Protein AF-A0A3M6TGV1-F1 (afdb_monomer_lite)

Organism: Pocillopora damicornis (NCBI:txid46731)

Foldseek 3Di:
DDAFEWDWDQDPVPRDTATDRAGDDDDDDDDDDGDFPADFFWHWYQDPVGTATATWDQNCPQPPQHIFGWAWAQAALPDCLLQDQDKDPSVCRTVPPPLDHIGDNQQPQHWFQKKKKWWQFPNDIHIAIFGHTDRHNSRVQVVLDQDFGDCDDVRLQRRAPPQAWAADEPFGAAANDAAPDPQAWTARHWTFDDPDNHRHHTLKIAYANIGGNPAPGRHGIAYADPIPNHGDRTHIGMMMTGD

Secondary structure (DSSP, 8-state):
-PPP--EEEEETTTTEEEEE------S------PPP--S-EEEEEEETTEEEEEEE--SSTTGGG-S-EEEE----TT-GGGT----BSGGGTTS-SSS---B-THHHH--EEEEEEEEEETTEEEEEEEEEEES-HHHHHTT---EE--S-HHHHHHTT-TT----SEEEEEEEEEE-SSTT--EEEEEEEEESSSSSSS--EEEEES-BSTT---SEEEEE-SS-TT--EEEE-EEEEEE-

Sequence (243 aa):
HQPRSCKEIYDQNSSTSFLRCVTVQEINVRVNSFPSASSNKAYTLRLDNGDLPVYCSMSGELGECGDGGWTLNTFWYGSNRWYDRSSFSPQNGDTGLDHLETQLPTYWSTSFTKICLGMKVNGVTRFLQVDKAAASLDDLIADGEYRPTSLGRDEWKTLIGPDASLQLKCNKEGFNSQGTMHRTSRVRIGIIANQENDCNFPDSRIGFGGGGSGFENACGNGASWSADNGDKNIKAFGYIFVQ

Structure (mmCIF, N/CA/C/O backbone):
data_AF-A0A3M6TGV1-F1
#
_entry.id   AF-A0A3M6TGV1-F1
#
loop_
_atom_site.group_PDB
_atom_site.id
_atom_site.type_symbol
_atom_site.label_atom_id
_atom_site.label_alt_id
_atom_site.label_comp_id
_atom_site.label_asym_id
_atom_site.label_entity_id
_atom_site.label_seq_id
_atom_site.pdbx_PDB_ins_code
_atom_site.Cartn_x
_atom_site.Cartn_y
_atom_site.Cartn_z
_atom_site.occupancy
_atom_site.B_iso_or_equiv
_atom_site.auth_seq_id
_atom_site.auth_comp_id
_atom_site.auth_asym_id
_atom_site.auth_atom_id
_atom_site.pdbx_PDB_model_num
ATOM 1 N N . HIS A 1 1 ? -33.537 0.864 23.191 1.00 30.70 1 HIS A N 1
ATOM 2 C CA . HIS A 1 1 ? -32.489 0.688 22.167 1.00 30.70 1 HIS A CA 1
ATOM 3 C C . HIS A 1 1 ? -31.184 0.406 22.894 1.00 30.70 1 HIS A C 1
ATOM 5 O O . HIS A 1 1 ? -30.767 1.255 23.666 1.00 30.70 1 HIS A O 1
ATOM 11 N N . GLN A 1 2 ? -30.616 -0.795 22.762 1.00 24.02 2 GLN A N 1
ATOM 12 C CA . GLN A 1 2 ? -29.362 -1.157 23.437 1.00 24.02 2 GLN A CA 1
ATOM 13 C C . GLN A 1 2 ? -28.155 -0.895 22.511 1.00 24.02 2 GLN A C 1
ATOM 15 O O . GLN A 1 2 ? -28.254 -1.191 21.316 1.00 24.02 2 GLN A O 1
ATOM 20 N N . PRO A 1 3 ? -27.041 -0.343 23.027 1.00 27.77 3 PRO A N 1
ATOM 21 C CA . PRO A 1 3 ? -25.806 -0.143 22.269 1.00 27.77 3 PRO A CA 1
ATOM 22 C C . PRO A 1 3 ? -25.118 -1.487 21.971 1.00 27.77 3 PRO A C 1
ATOM 24 O O . PRO A 1 3 ? -25.099 -2.383 22.811 1.00 27.77 3 PRO A O 1
ATOM 27 N N . ARG A 1 4 ? -24.569 -1.641 20.759 1.00 32.34 4 ARG A N 1
ATOM 28 C CA . ARG A 1 4 ? -23.804 -2.825 20.320 1.00 32.34 4 ARG A CA 1
ATOM 29 C C . ARG A 1 4 ? -22.307 -2.553 20.529 1.00 32.34 4 ARG A C 1
ATOM 31 O O . ARG A 1 4 ? -21.844 -1.493 20.125 1.00 32.34 4 ARG A O 1
ATOM 38 N N . SER A 1 5 ? -21.573 -3.490 21.132 1.00 32.19 5 SER A N 1
ATOM 39 C CA . SER A 1 5 ? -20.145 -3.362 21.484 1.00 32.19 5 SER A CA 1
ATOM 40 C C . SER A 1 5 ? -19.287 -4.464 20.857 1.00 32.19 5 SER A C 1
ATOM 42 O O . SER A 1 5 ? -19.716 -5.615 20.851 1.00 32.19 5 SER A O 1
ATOM 44 N N . CYS A 1 6 ? -18.060 -4.146 20.433 1.00 33.44 6 CYS A N 1
ATOM 45 C CA . CYS A 1 6 ? -17.039 -5.141 20.072 1.00 33.44 6 CYS A CA 1
ATOM 46 C C . CYS A 1 6 ? -16.293 -5.652 21.319 1.00 33.44 6 CYS A C 1
ATOM 48 O O . CYS A 1 6 ? -16.104 -4.899 22.274 1.00 33.44 6 CYS A O 1
ATOM 50 N N . LYS A 1 7 ? -15.883 -6.927 21.321 1.00 36.19 7 LYS A N 1
ATOM 51 C CA . LYS A 1 7 ? -15.124 -7.567 22.410 1.00 36.19 7 LYS A CA 1
ATOM 52 C C . LYS A 1 7 ? -14.033 -8.464 21.820 1.00 36.19 7 LYS A C 1
ATOM 54 O O . LYS A 1 7 ? -14.276 -9.109 20.803 1.00 36.19 7 LYS A O 1
ATOM 59 N N . GLU A 1 8 ? -12.877 -8.540 22.476 1.00 32.94 8 GLU A N 1
ATOM 60 C CA . GLU A 1 8 ? -11.876 -9.583 22.225 1.00 32.94 8 GLU A CA 1
ATOM 61 C C . GLU A 1 8 ? -12.504 -10.974 22.391 1.00 32.94 8 GLU A C 1
ATOM 63 O O . GLU A 1 8 ? -13.114 -11.279 23.425 1.00 32.94 8 GLU A O 1
ATOM 68 N N . ILE A 1 9 ? -12.362 -11.826 21.374 1.00 34.72 9 ILE A N 1
ATOM 69 C CA . ILE A 1 9 ? -12.723 -13.241 21.474 1.00 34.72 9 ILE A CA 1
ATOM 70 C C . ILE A 1 9 ? -11.440 -14.025 21.732 1.00 34.72 9 ILE A C 1
ATOM 72 O O . ILE A 1 9 ? -10.505 -13.976 20.935 1.00 34.72 9 ILE A O 1
ATOM 76 N N . TYR A 1 10 ? -11.418 -14.749 22.848 1.00 30.03 10 TYR A N 1
ATOM 77 C CA . TYR A 1 10 ? -10.349 -15.674 23.199 1.00 30.03 10 TYR A CA 1
ATOM 78 C C . TYR A 1 10 ? -10.687 -17.059 22.638 1.00 30.03 10 TYR A C 1
ATOM 80 O O . TYR A 1 10 ? -11.643 -17.690 23.098 1.00 30.03 10 TYR A O 1
ATOM 88 N N . ASP A 1 11 ? -9.937 -17.525 21.638 1.00 32.69 11 ASP A N 1
ATOM 89 C CA . ASP A 1 11 ? -10.076 -18.890 21.130 1.00 32.69 11 ASP A CA 1
ATOM 90 C C . ASP A 1 11 ? -9.269 -19.854 22.015 1.00 32.69 11 ASP A C 1
ATOM 92 O O . ASP A 1 11 ? -8.034 -19.870 22.015 1.00 32.69 11 ASP A O 1
ATOM 96 N N . GLN A 1 12 ? -9.983 -20.669 22.799 1.00 29.98 12 GLN A N 1
ATOM 97 C CA . GLN A 1 12 ? -9.372 -21.645 23.705 1.00 29.98 12 GLN A CA 1
ATOM 98 C C . GLN A 1 12 ? -8.665 -22.801 22.979 1.00 29.98 12 GLN A C 1
ATOM 100 O O . GLN A 1 12 ? -7.920 -23.534 23.626 1.00 29.98 12 GLN A O 1
ATOM 105 N N . ASN A 1 13 ? -8.846 -22.955 21.663 1.00 35.06 13 ASN A N 1
ATOM 106 C CA . ASN A 1 13 ? -8.166 -23.989 20.882 1.00 35.06 13 ASN A CA 1
ATOM 107 C C . ASN A 1 13 ? -6.848 -23.514 20.253 1.00 35.06 13 ASN A C 1
ATOM 109 O O . ASN A 1 13 ? -6.017 -24.356 19.917 1.00 35.06 13 ASN A O 1
ATOM 113 N N . SER A 1 14 ? -6.631 -22.201 20.103 1.00 35.06 14 SER A N 1
ATOM 114 C CA . SER A 1 14 ? -5.451 -21.654 19.411 1.00 35.06 14 SER A CA 1
ATOM 115 C C . SER A 1 14 ? -4.574 -20.729 20.258 1.00 35.06 14 SER A C 1
ATOM 117 O O . SER A 1 14 ? -3.502 -20.347 19.799 1.00 35.06 14 SER A O 1
ATOM 119 N N . SER A 1 15 ? -4.981 -20.378 21.488 1.00 30.17 15 SER A N 1
ATOM 120 C CA . SER A 1 15 ? -4.250 -19.421 22.345 1.00 30.17 15 SER A CA 1
ATOM 121 C C . SER A 1 15 ? -3.981 -18.069 21.662 1.00 30.17 15 SER A C 1
ATOM 123 O O . SER A 1 15 ? -2.971 -17.422 21.936 1.00 30.17 15 SER A O 1
ATOM 125 N N . THR A 1 16 ? -4.877 -17.633 20.771 1.00 27.81 16 THR A N 1
ATOM 126 C CA . THR A 1 16 ? -4.783 -16.350 20.060 1.00 27.81 16 THR A CA 1
ATOM 127 C C . THR A 1 16 ? -6.052 -15.517 20.249 1.00 27.81 16 THR A C 1
ATOM 129 O O . THR A 1 16 ? -7.171 -16.031 20.194 1.00 27.81 16 THR A O 1
ATOM 132 N N . SER A 1 17 ? -5.867 -14.217 20.490 1.00 30.52 17 SER A N 1
ATOM 133 C CA . SER A 1 17 ? -6.938 -13.217 20.568 1.00 30.52 17 SER A CA 1
ATOM 134 C C . SER A 1 17 ? -7.174 -12.619 19.181 1.00 30.52 17 SER A C 1
ATOM 136 O O . SER A 1 17 ? -6.214 -12.189 18.542 1.00 30.52 17 SER A O 1
ATOM 138 N N . PHE A 1 18 ? -8.430 -12.548 18.735 1.00 36.94 18 PHE A N 1
ATOM 139 C CA . PHE A 1 18 ? -8.805 -11.855 17.496 1.00 36.94 18 PHE A CA 1
ATOM 140 C C . PHE A 1 18 ? -9.885 -10.803 17.766 1.00 36.94 18 PHE A C 1
ATOM 142 O O . PHE A 1 18 ? -10.819 -11.029 18.546 1.00 36.94 18 PHE A O 1
ATOM 149 N N . LEU A 1 19 ? -9.789 -9.667 17.075 1.00 35.47 19 LEU A N 1
ATOM 150 C CA . LEU A 1 19 ? -10.836 -8.651 17.028 1.00 35.47 19 LEU A CA 1
ATOM 151 C C . LEU A 1 19 ? -11.853 -9.039 15.950 1.00 35.47 19 LEU A C 1
ATOM 153 O O . LEU A 1 19 ? -11.652 -8.809 14.763 1.00 35.47 19 LEU A O 1
ATOM 157 N N . ARG A 1 20 ? -12.981 -9.625 16.364 1.00 37.03 20 ARG A N 1
ATOM 158 C CA . ARG A 1 20 ? -14.166 -9.764 15.505 1.00 37.03 20 ARG A CA 1
ATOM 159 C C . ARG A 1 20 ? -15.227 -8.752 15.917 1.00 37.03 20 ARG A C 1
ATOM 161 O O . ARG A 1 20 ? -15.537 -8.611 17.099 1.00 37.03 20 ARG A O 1
ATOM 168 N N . CYS A 1 21 ? -15.845 -8.097 14.937 1.00 35.31 21 CYS A N 1
ATOM 169 C CA . CYS A 1 21 ? -17.069 -7.334 15.162 1.00 35.31 21 CYS A CA 1
ATOM 170 C C . CYS A 1 21 ? -18.210 -8.311 15.485 1.00 35.31 21 CYS A C 1
ATOM 172 O O . CYS A 1 21 ? -18.744 -8.969 14.595 1.00 35.31 21 CYS A O 1
ATOM 174 N N . VAL A 1 22 ? -18.579 -8.431 16.763 1.00 34.88 22 VAL A N 1
ATOM 175 C CA . VAL A 1 22 ? -19.710 -9.262 17.212 1.00 34.88 22 VAL A CA 1
ATOM 176 C C . VAL A 1 22 ? -20.774 -8.387 17.856 1.00 34.88 22 VAL A C 1
ATOM 178 O O . VAL A 1 22 ? -20.467 -7.444 18.577 1.00 34.88 22 VAL A O 1
ATOM 181 N N . THR A 1 23 ? -22.046 -8.711 17.637 1.00 30.69 23 THR A N 1
ATOM 182 C CA . THR A 1 23 ? -23.151 -8.116 18.394 1.00 30.69 23 THR A CA 1
ATOM 183 C C . THR A 1 23 ? -23.321 -8.831 19.732 1.00 30.69 23 THR A C 1
ATOM 185 O O . THR A 1 23 ? -23.550 -10.039 19.753 1.00 30.69 23 THR A O 1
ATOM 188 N N . VAL A 1 24 ? -23.259 -8.091 20.841 1.00 30.95 24 VAL A N 1
ATOM 189 C CA . VAL A 1 24 ? -23.564 -8.607 22.183 1.00 30.95 24 VAL A CA 1
ATOM 190 C C . VAL A 1 24 ? -25.066 -8.871 22.322 1.00 30.95 24 VAL A C 1
ATOM 192 O O . VAL A 1 24 ? -25.869 -7.941 22.328 1.00 30.95 24 VAL A O 1
ATOM 195 N N . GLN A 1 25 ? -25.429 -10.142 22.480 1.00 28.86 25 GLN A N 1
ATOM 196 C CA . GLN A 1 25 ? -26.476 -10.552 23.413 1.00 28.86 25 GLN A CA 1
ATOM 197 C C . GLN A 1 25 ? -25.861 -11.555 24.397 1.00 28.86 25 GLN A C 1
ATOM 199 O O . GLN A 1 25 ? -24.894 -12.241 24.082 1.00 28.86 25 GLN A O 1
ATOM 204 N N . GLU A 1 26 ? -26.350 -11.489 25.627 1.00 26.31 26 GLU A N 1
ATOM 205 C CA . GLU A 1 26 ? -25.632 -11.723 26.877 1.00 26.31 26 GLU A CA 1
ATOM 206 C C . GLU A 1 26 ? -25.145 -13.160 27.132 1.00 26.31 26 GLU A C 1
ATOM 208 O O . GLU A 1 26 ? -25.623 -14.144 26.575 1.00 26.31 26 GLU A O 1
ATOM 213 N N . ILE A 1 27 ? -24.167 -13.245 28.036 1.00 27.73 27 ILE A N 1
ATOM 214 C CA . ILE A 1 27 ? -23.562 -14.464 28.570 1.00 27.73 27 ILE A CA 1
ATOM 215 C C . ILE A 1 27 ? -24.632 -15.358 29.200 1.00 27.73 27 ILE A C 1
ATOM 217 O O . ILE A 1 27 ? -25.174 -15.043 30.256 1.00 27.73 27 ILE A O 1
ATOM 221 N N . ASN A 1 28 ? -24.878 -16.496 28.564 1.00 29.02 28 ASN A N 1
ATOM 222 C CA . ASN A 1 28 ? -24.928 -17.855 29.112 1.00 29.02 28 ASN A CA 1
ATOM 223 C C . ASN A 1 28 ? -25.710 -18.710 28.111 1.00 29.02 28 ASN A C 1
ATOM 225 O O . ASN A 1 28 ? -26.574 -18.203 27.415 1.00 29.02 28 ASN A O 1
ATOM 229 N N . VAL A 1 29 ? -25.450 -20.015 28.089 1.00 22.61 29 VAL A N 1
ATOM 230 C CA . VAL A 1 29 ? -26.046 -21.027 27.196 1.00 22.61 29 VAL A CA 1
ATOM 231 C C . VAL A 1 29 ? -25.203 -21.317 25.945 1.00 22.61 29 VAL A C 1
ATOM 233 O O . VAL A 1 29 ? -24.961 -20.479 25.081 1.00 22.61 29 VAL A O 1
ATOM 236 N N . ARG A 1 30 ? -24.781 -22.586 25.856 1.00 35.69 30 ARG A N 1
ATOM 237 C CA . ARG A 1 30 ? -24.349 -23.253 24.625 1.00 35.69 30 ARG A CA 1
ATOM 238 C C . ARG A 1 30 ? -25.452 -23.097 23.576 1.00 35.69 30 ARG A C 1
ATOM 240 O O . ARG A 1 30 ? -26.430 -23.835 23.643 1.00 35.69 30 ARG A O 1
ATOM 247 N N . VAL A 1 31 ? -25.319 -22.186 22.618 1.00 26.14 31 VAL A N 1
ATOM 248 C CA . VAL A 1 31 ? -26.233 -22.143 21.470 1.00 26.14 31 VAL A CA 1
ATOM 249 C C . VAL A 1 31 ? -25.468 -21.793 20.204 1.00 26.14 31 VAL A C 1
ATOM 251 O O . VAL A 1 31 ? -24.709 -20.831 20.138 1.00 26.14 31 VAL A O 1
ATOM 254 N N . ASN A 1 32 ? -25.687 -22.649 19.213 1.00 30.05 32 ASN A N 1
ATOM 255 C CA . ASN A 1 32 ? -25.273 -22.519 17.832 1.00 30.05 32 ASN A CA 1
ATOM 256 C C . ASN A 1 32 ? -25.874 -21.252 17.192 1.00 30.05 32 ASN A C 1
ATOM 258 O O . ASN A 1 32 ? -27.047 -20.957 17.399 1.00 30.05 32 ASN A O 1
ATOM 262 N N . SER A 1 33 ? -25.091 -20.598 16.329 1.00 35.03 33 SER A N 1
ATOM 263 C CA . SER A 1 33 ? -25.437 -19.484 15.421 1.00 35.03 33 SER A CA 1
ATOM 264 C C . SER A 1 33 ? -25.638 -18.081 16.036 1.00 35.03 33 SER A C 1
ATOM 266 O O . SER A 1 33 ? -26.580 -17.819 16.776 1.00 35.03 33 SER A O 1
ATOM 268 N N . PHE A 1 34 ? -24.738 -17.161 15.659 1.00 33.22 34 PHE A N 1
ATOM 269 C CA . PHE A 1 34 ? -24.769 -15.719 15.949 1.00 33.22 34 PHE A CA 1
ATOM 270 C C . PHE A 1 34 ? -25.456 -14.944 14.803 1.00 33.22 34 PHE A C 1
ATOM 272 O O . PHE A 1 34 ? -25.300 -15.344 13.646 1.00 33.22 34 PHE A O 1
ATOM 279 N N . PRO A 1 35 ? -26.143 -13.808 15.054 1.00 35.56 35 PRO A N 1
ATOM 280 C CA . PRO A 1 35 ? -26.614 -12.935 13.985 1.00 35.56 35 PRO A CA 1
ATOM 281 C C . PRO A 1 35 ? -25.423 -12.183 13.379 1.00 35.56 35 PRO A C 1
ATOM 283 O O . PRO A 1 35 ? -24.745 -11.419 14.065 1.00 35.56 35 PRO A O 1
ATOM 286 N N . SER A 1 36 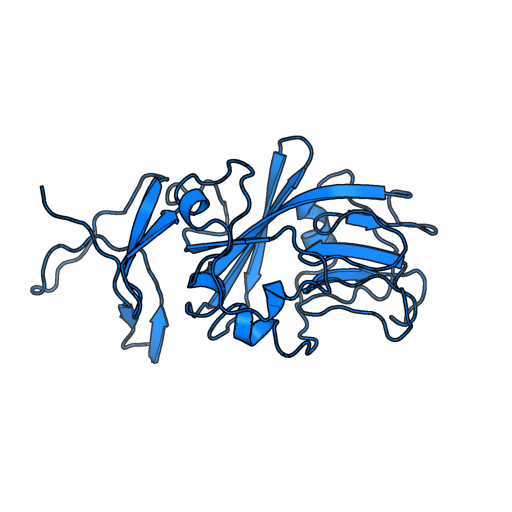? -25.163 -12.393 12.090 1.00 48.00 36 SER A N 1
ATOM 287 C CA . SER A 1 36 ? -24.132 -11.674 11.340 1.00 48.00 36 SER A CA 1
ATOM 288 C C . SER A 1 36 ? -24.396 -10.166 11.379 1.00 48.00 36 SER A C 1
ATOM 290 O O . SER A 1 36 ? -25.473 -9.712 10.979 1.00 48.00 36 SER A O 1
ATOM 292 N N . ALA A 1 37 ? -23.421 -9.365 11.806 1.00 53.69 37 ALA A N 1
ATOM 293 C CA . ALA A 1 37 ? -23.372 -7.970 11.389 1.00 53.69 37 ALA A CA 1
ATOM 294 C C . ALA A 1 37 ? -23.303 -7.969 9.850 1.00 53.69 37 ALA A C 1
ATOM 296 O O . ALA A 1 37 ? -22.356 -8.499 9.295 1.00 53.69 37 ALA A O 1
ATOM 297 N N . SER A 1 38 ? -24.359 -7.505 9.174 1.00 59.88 38 SER A N 1
ATOM 298 C CA . SER A 1 38 ? -24.573 -7.755 7.735 1.00 59.88 38 SER A CA 1
ATOM 299 C C . SER A 1 38 ? -24.521 -6.504 6.857 1.00 59.88 38 SER A C 1
ATOM 301 O O . SER A 1 38 ? -24.754 -6.587 5.655 1.00 59.88 38 SER A O 1
ATOM 303 N N . SER A 1 39 ? -24.270 -5.331 7.444 1.00 68.19 39 SER A N 1
ATOM 304 C CA . SER A 1 39 ? -24.291 -4.053 6.727 1.00 68.19 39 SER A CA 1
ATOM 305 C C . SER A 1 39 ? -22.988 -3.297 6.925 1.00 68.19 39 SER A C 1
ATOM 307 O O . SER A 1 39 ? -22.543 -3.160 8.072 1.00 68.19 39 SER A O 1
ATOM 309 N N . ASN A 1 40 ? -22.449 -2.740 5.844 1.00 74.44 40 ASN A N 1
ATOM 310 C CA . ASN A 1 40 ? -21.303 -1.842 5.906 1.00 74.44 40 ASN A CA 1
ATOM 311 C C . ASN A 1 40 ? -21.714 -0.540 6.586 1.00 74.44 40 ASN A C 1
ATOM 313 O O . ASN A 1 40 ? -22.671 0.106 6.157 1.00 74.44 40 ASN A O 1
ATOM 317 N N . LYS A 1 41 ? -21.047 -0.195 7.687 1.00 75.94 41 LYS A N 1
ATOM 318 C CA . LYS A 1 41 ? -21.314 1.019 8.471 1.00 75.94 41 LYS A CA 1
ATOM 319 C C . LYS A 1 41 ? -20.250 1.212 9.541 1.00 75.94 41 LYS A C 1
ATOM 321 O O . LYS A 1 41 ? -19.465 0.308 9.797 1.00 75.94 41 LYS A O 1
ATOM 326 N N . ALA A 1 42 ? -20.302 2.343 10.232 1.00 76.94 42 ALA A N 1
ATOM 327 C CA . ALA A 1 42 ? -19.587 2.544 11.482 1.00 76.94 42 ALA A CA 1
ATOM 328 C C . ALA A 1 42 ? -20.044 1.573 12.587 1.00 76.94 42 ALA A C 1
ATOM 330 O O . ALA A 1 42 ? -21.239 1.454 12.884 1.00 76.94 42 ALA A O 1
ATOM 331 N N . TYR A 1 43 ? -19.077 0.921 13.226 1.00 74.75 43 TYR A N 1
ATOM 332 C CA . TYR A 1 43 ? -19.212 0.173 14.469 1.00 74.75 43 TYR A CA 1
ATOM 333 C C . TYR A 1 43 ? -18.339 0.824 15.535 1.00 74.75 43 TYR A C 1
ATOM 335 O O . TYR A 1 43 ? -17.226 1.265 15.271 1.00 74.75 43 TYR A O 1
ATOM 343 N N . THR A 1 44 ? -18.837 0.876 16.764 1.00 78.62 44 THR A N 1
ATOM 344 C CA . THR A 1 44 ? -18.048 1.372 17.889 1.00 78.62 44 THR A CA 1
ATOM 345 C C . THR A 1 44 ? -17.129 0.261 18.390 1.00 78.62 44 THR A C 1
ATOM 347 O O . THR A 1 44 ? -17.591 -0.758 18.917 1.00 78.62 44 THR A O 1
ATOM 350 N N . LEU A 1 45 ? -15.824 0.458 18.217 1.00 72.12 45 LEU A N 1
ATOM 351 C CA . LEU A 1 45 ? -14.789 -0.339 18.859 1.00 72.12 45 LEU A CA 1
ATOM 352 C C . LEU A 1 45 ? -14.530 0.227 20.251 1.00 72.12 45 LEU A C 1
ATOM 354 O O . LEU A 1 45 ? -14.418 1.438 20.420 1.00 72.12 45 LEU A O 1
ATOM 358 N N . ARG A 1 46 ? -14.426 -0.652 21.244 1.00 69.81 46 ARG A N 1
ATOM 359 C CA . ARG A 1 46 ? -14.063 -0.269 22.604 1.00 69.81 46 ARG A CA 1
ATOM 360 C C . ARG A 1 46 ? -12.592 -0.580 22.806 1.00 69.81 46 ARG A C 1
ATOM 362 O O . ARG A 1 46 ? -12.213 -1.747 22.804 1.00 69.81 46 ARG A O 1
ATOM 369 N N . LEU A 1 47 ? -11.789 0.466 22.917 1.00 69.00 47 LEU A N 1
ATOM 370 C CA . LEU A 1 47 ? -10.355 0.389 23.161 1.00 69.00 47 LEU A CA 1
ATOM 371 C C . LEU A 1 47 ? -10.077 0.777 24.617 1.00 69.00 47 LEU A C 1
ATOM 373 O O . LEU A 1 47 ? -10.916 1.404 25.268 1.00 69.00 47 LEU A O 1
ATOM 377 N N . ASP A 1 48 ? -8.880 0.468 25.115 1.00 66.88 48 ASP A N 1
ATOM 378 C CA . ASP A 1 48 ? -8.472 0.809 26.489 1.00 66.88 48 ASP A CA 1
ATOM 379 C C . ASP A 1 48 ? -8.604 2.312 26.792 1.00 66.88 48 ASP A C 1
ATOM 381 O O . ASP A 1 48 ? -8.903 2.710 27.917 1.00 66.88 48 ASP A O 1
ATOM 385 N N . ASN A 1 49 ? -8.458 3.149 25.760 1.00 66.94 49 ASN A N 1
ATOM 386 C CA . ASN A 1 49 ? -8.514 4.608 25.848 1.00 66.94 49 ASN A CA 1
ATOM 387 C C . ASN A 1 49 ? -9.872 5.209 25.435 1.00 66.94 49 ASN A C 1
ATOM 389 O O . ASN A 1 49 ? -9.968 6.424 25.259 1.00 66.94 49 ASN A O 1
ATOM 393 N N . GLY A 1 50 ? -10.915 4.387 25.274 1.00 71.25 50 GLY A N 1
ATOM 394 C CA . GLY A 1 50 ? -12.280 4.839 25.002 1.00 71.25 50 GLY A CA 1
ATOM 395 C C . GLY A 1 50 ? -12.943 4.197 23.785 1.00 71.25 50 GLY A C 1
ATOM 396 O O . GLY A 1 50 ? -12.405 3.301 23.134 1.00 71.25 50 GLY A O 1
ATOM 397 N N . ASP A 1 51 ? -14.151 4.672 23.500 1.00 78.12 51 ASP A N 1
ATOM 398 C CA . ASP A 1 51 ? -14.969 4.212 22.383 1.00 78.12 51 ASP A CA 1
ATOM 399 C C . ASP A 1 51 ? -14.592 4.967 21.098 1.00 78.12 51 ASP A C 1
ATOM 401 O O . ASP A 1 51 ? -14.517 6.197 21.084 1.00 78.12 51 ASP A O 1
ATOM 405 N N . LEU A 1 52 ? -14.383 4.231 20.007 1.00 74.94 52 LEU A N 1
ATOM 406 C CA . LEU A 1 52 ? -13.998 4.765 18.705 1.00 74.94 52 LEU A CA 1
ATOM 407 C C . LEU A 1 52 ? -14.951 4.242 17.621 1.00 74.94 52 LEU A C 1
ATOM 409 O O . LEU A 1 52 ? -15.007 3.029 17.404 1.00 74.94 52 LEU A O 1
ATOM 413 N N . PRO A 1 53 ? -15.703 5.107 16.920 1.00 78.12 53 PRO A N 1
ATOM 414 C CA . PRO A 1 53 ? -16.452 4.684 15.750 1.00 78.12 53 PRO A CA 1
ATOM 415 C C . PRO A 1 53 ? -15.480 4.398 14.600 1.00 78.12 53 PRO A C 1
ATOM 417 O O . PRO A 1 53 ? -14.653 5.232 14.239 1.00 78.12 53 PRO A O 1
ATOM 420 N N . VAL A 1 54 ? -15.577 3.198 14.039 1.00 73.81 54 VAL A N 1
ATOM 421 C CA . VAL A 1 54 ? -14.760 2.738 12.917 1.00 73.81 54 VAL A CA 1
ATOM 422 C C . VAL A 1 54 ? -15.698 2.120 11.899 1.00 73.81 54 VAL A C 1
ATOM 424 O O . VAL A 1 54 ? -16.507 1.258 12.239 1.00 73.81 54 VAL A O 1
ATOM 427 N N . TYR A 1 55 ? -15.633 2.565 10.650 1.00 75.19 55 TYR A N 1
ATOM 428 C CA . TYR A 1 55 ? -16.339 1.904 9.560 1.00 75.19 55 TYR A CA 1
ATOM 429 C C . TYR A 1 55 ? -15.948 0.422 9.531 1.00 75.19 55 TYR A C 1
ATOM 431 O O . TYR A 1 55 ? -14.814 0.087 9.821 1.00 75.19 55 TYR A O 1
ATOM 439 N N . CYS A 1 56 ? -16.861 -0.496 9.245 1.00 73.00 56 CYS A N 1
ATOM 440 C CA . CYS A 1 56 ? -16.531 -1.891 8.968 1.00 73.00 56 CYS A CA 1
ATOM 441 C C . CYS A 1 56 ? -17.299 -2.310 7.724 1.00 73.00 56 CYS A C 1
ATOM 443 O O . CYS A 1 56 ? -18.508 -2.082 7.626 1.00 73.00 56 CYS A O 1
ATOM 445 N N . SER A 1 57 ? -16.585 -2.919 6.782 1.00 71.88 57 SER A N 1
ATOM 446 C CA . SER A 1 57 ? -17.179 -3.576 5.626 1.00 71.88 57 SER A CA 1
ATOM 447 C C . SER A 1 57 ? -17.504 -4.983 6.080 1.00 71.88 57 SER A C 1
ATOM 449 O O . SER A 1 57 ? -16.607 -5.675 6.538 1.00 71.88 57 SER A O 1
ATOM 451 N N . MET A 1 58 ? -18.786 -5.322 6.043 1.00 67.75 58 MET A N 1
ATOM 452 C CA . MET A 1 58 ? -19.353 -6.590 6.496 1.00 67.75 58 MET A CA 1
ATOM 453 C C . MET A 1 58 ? -20.049 -7.356 5.358 1.00 67.75 58 MET A C 1
ATOM 455 O O . MET A 1 58 ? -20.595 -8.437 5.565 1.00 67.75 58 MET A O 1
ATOM 459 N N . SER A 1 59 ? -20.148 -6.758 4.165 1.00 64.31 59 SER A N 1
ATOM 460 C CA . SER A 1 59 ? -20.957 -7.270 3.052 1.00 64.31 59 SER A CA 1
ATOM 461 C C . SER A 1 59 ? -20.130 -7.933 1.948 1.00 64.31 59 SER A C 1
ATOM 463 O O . SER A 1 59 ? -20.612 -8.058 0.822 1.00 64.31 59 SER A O 1
ATOM 465 N N . GLY A 1 60 ? -18.879 -8.313 2.230 1.00 61.31 60 GLY A N 1
ATOM 466 C CA . GLY A 1 60 ? -18.001 -8.966 1.252 1.00 61.31 60 GLY A CA 1
ATOM 467 C C . GLY A 1 60 ? -17.555 -8.075 0.085 1.00 61.31 60 GLY A C 1
ATOM 468 O O . GLY A 1 60 ? -16.957 -8.575 -0.863 1.00 61.31 60 GLY A O 1
ATOM 469 N N . GLU A 1 61 ? -17.791 -6.756 0.142 1.00 64.50 61 GLU A N 1
ATOM 470 C CA . GLU A 1 61 ? -17.327 -5.790 -0.877 1.00 64.50 61 GLU A CA 1
ATOM 471 C C . GLU A 1 61 ? -15.799 -5.765 -1.029 1.00 64.50 61 GLU A C 1
ATOM 473 O O . GLU A 1 61 ? -15.281 -5.309 -2.046 1.00 64.50 61 GLU A O 1
ATOM 478 N N . LEU A 1 62 ? -15.078 -6.268 -0.027 1.00 65.31 62 LEU A N 1
ATOM 479 C CA . LEU A 1 62 ? -13.622 -6.367 -0.034 1.00 65.31 62 LEU A CA 1
ATOM 480 C C . LEU A 1 62 ? -13.122 -7.705 -0.620 1.00 65.31 62 LEU A C 1
ATOM 482 O O . LEU A 1 62 ? -11.920 -7.951 -0.650 1.00 65.31 62 LEU A O 1
ATOM 486 N N . GLY A 1 63 ? -14.017 -8.575 -1.103 1.00 66.19 63 GLY A N 1
ATOM 487 C CA . GLY A 1 63 ? -13.656 -9.874 -1.672 1.00 66.19 63 GLY A CA 1
ATOM 488 C C . GLY A 1 63 ? -12.980 -10.788 -0.648 1.00 66.19 63 GLY A C 1
ATOM 489 O O . GLY A 1 63 ? -13.497 -10.990 0.450 1.00 66.19 63 GLY A O 1
ATOM 490 N N . GLU A 1 64 ? -11.811 -11.328 -1.003 1.00 62.97 64 GLU A N 1
ATOM 491 C CA . GLU A 1 64 ? -11.025 -12.226 -0.140 1.00 62.97 64 GLU A CA 1
ATOM 492 C C . GLU A 1 64 ? -10.553 -11.559 1.159 1.00 62.97 64 GLU A C 1
ATOM 494 O O . GLU A 1 64 ? -10.312 -12.245 2.147 1.00 62.97 64 GLU A O 1
ATOM 499 N N . CYS A 1 65 ? -10.518 -10.224 1.198 1.00 65.81 65 CYS A N 1
ATOM 500 C CA . CYS A 1 65 ? -10.116 -9.449 2.364 1.00 65.81 65 CYS A CA 1
ATOM 501 C C . CYS A 1 65 ? -11.001 -9.603 3.600 1.00 65.81 65 CYS A C 1
ATOM 503 O O . CYS A 1 65 ? -10.579 -9.110 4.632 1.00 65.81 65 CYS A O 1
ATOM 505 N N . GLY A 1 66 ? -12.218 -10.161 3.532 1.00 61.31 66 GLY A N 1
ATOM 506 C CA . GLY A 1 66 ? -13.140 -10.281 4.679 1.00 61.31 66 GLY A CA 1
ATOM 507 C C . GLY A 1 66 ? -13.567 -8.949 5.332 1.00 61.31 66 GLY A C 1
ATOM 508 O O . GLY A 1 66 ? -13.532 -7.900 4.693 1.00 61.31 66 GLY A O 1
ATOM 509 N N . ASP A 1 67 ? -13.935 -8.996 6.621 1.00 60.75 67 ASP A N 1
ATOM 510 C CA . ASP A 1 67 ? -14.423 -7.858 7.419 1.00 60.75 67 ASP A CA 1
ATOM 511 C C . ASP A 1 67 ? -13.395 -7.418 8.489 1.00 60.75 67 ASP A C 1
ATOM 513 O O . ASP A 1 67 ? -12.862 -8.275 9.191 1.00 60.75 67 ASP A O 1
ATOM 517 N N . GLY A 1 68 ? -13.069 -6.126 8.646 1.00 56.66 68 GLY A N 1
ATOM 518 C CA . GLY A 1 68 ? -11.984 -5.698 9.558 1.00 56.66 68 GLY A CA 1
ATOM 519 C C . GLY A 1 68 ? -11.954 -4.208 9.919 1.00 56.66 68 GLY A C 1
ATOM 520 O O . GLY A 1 68 ? -12.767 -3.434 9.414 1.00 56.66 68 GLY A O 1
ATOM 521 N N . GLY A 1 69 ? -11.036 -3.830 10.821 1.00 54.16 69 GLY A N 1
ATOM 522 C CA . GLY A 1 69 ? -10.768 -2.453 11.272 1.00 54.16 69 GLY A CA 1
ATOM 523 C C . GLY A 1 69 ? -9.732 -1.738 10.388 1.00 54.16 69 GLY A C 1
ATOM 524 O O . GLY A 1 69 ? -8.907 -2.393 9.755 1.00 54.16 69 GLY A O 1
ATOM 525 N N . TRP A 1 70 ? -9.769 -0.401 10.318 1.00 65.50 70 TRP A N 1
ATOM 526 C CA . TRP A 1 70 ? -9.160 0.366 9.217 1.00 65.50 70 TRP A CA 1
ATOM 527 C C . TRP A 1 70 ? -8.065 1.305 9.709 1.00 65.50 70 TRP A C 1
ATOM 529 O O . TRP A 1 70 ? -8.115 1.837 10.817 1.00 65.50 70 TRP A O 1
ATOM 539 N N . THR A 1 71 ? -7.091 1.553 8.845 1.00 58.59 71 THR A N 1
ATOM 540 C CA . THR A 1 71 ? -6.192 2.702 8.885 1.00 58.59 71 THR A CA 1
ATOM 541 C C . THR A 1 71 ? -5.993 3.190 7.461 1.00 58.59 71 THR A C 1
ATOM 543 O O . THR A 1 71 ? -5.695 2.410 6.558 1.00 58.59 71 THR A O 1
ATOM 546 N N . LEU A 1 72 ? -6.149 4.489 7.237 1.00 66.81 72 LEU A N 1
ATOM 547 C CA . LEU A 1 72 ? -5.961 5.067 5.920 1.00 66.81 72 LEU A CA 1
ATOM 548 C C . LEU A 1 72 ? -4.577 5.693 5.808 1.00 66.81 72 LEU A C 1
ATOM 550 O O . LEU A 1 72 ? -4.087 6.277 6.771 1.00 66.81 72 LEU A O 1
ATOM 554 N N . ASN A 1 73 ? -3.907 5.545 4.662 1.00 67.00 73 ASN A N 1
ATOM 555 C CA . ASN A 1 73 ? -2.529 6.014 4.574 1.00 67.00 73 ASN A CA 1
ATOM 556 C C . ASN A 1 73 ? -2.141 6.547 3.192 1.00 67.00 73 ASN A C 1
ATOM 558 O O . ASN A 1 73 ? -1.885 5.786 2.255 1.00 67.00 73 ASN A O 1
ATOM 562 N N . THR A 1 74 ? -2.023 7.876 3.095 1.00 77.62 74 THR A N 1
ATOM 563 C CA . THR A 1 74 ? -1.341 8.564 1.990 1.00 77.62 74 THR A CA 1
ATOM 564 C C . THR A 1 74 ? -0.066 9.273 2.454 1.00 77.62 74 THR A C 1
ATOM 566 O O . THR A 1 74 ? 0.460 10.158 1.778 1.00 77.62 74 THR A O 1
ATOM 569 N N . PHE A 1 75 ? 0.487 8.866 3.596 1.00 89.12 75 PHE A N 1
ATOM 570 C CA . PHE A 1 75 ? 1.695 9.454 4.150 1.00 89.12 75 PHE A CA 1
ATOM 571 C C . PHE A 1 75 ? 2.930 9.030 3.359 1.00 89.12 75 PHE A C 1
ATOM 573 O O . PHE A 1 75 ? 3.088 7.873 2.985 1.00 89.12 75 PHE A O 1
ATOM 580 N N . TRP A 1 76 ? 3.852 9.964 3.134 1.00 93.69 76 TRP A N 1
ATOM 581 C CA . TRP A 1 76 ? 5.153 9.679 2.523 1.00 93.69 76 TRP A CA 1
ATOM 582 C C . TRP A 1 76 ? 5.993 8.727 3.378 1.00 93.69 76 TRP A C 1
ATOM 584 O O . TRP A 1 76 ? 5.817 8.674 4.594 1.00 93.69 76 TRP A O 1
ATOM 594 N N . TYR A 1 77 ? 6.968 8.043 2.769 1.00 93.69 77 TYR A N 1
ATOM 595 C CA . TYR A 1 77 ? 7.867 7.106 3.460 1.00 93.69 77 TYR A CA 1
ATOM 596 C C . TYR A 1 77 ? 8.436 7.683 4.761 1.00 93.69 77 TYR A C 1
ATOM 598 O O . TYR A 1 77 ? 8.389 7.043 5.805 1.00 93.69 77 TYR A O 1
ATOM 606 N N . GLY A 1 78 ? 8.965 8.907 4.703 1.00 92.00 78 GLY A N 1
ATOM 607 C CA . GLY A 1 78 ? 9.609 9.576 5.836 1.00 92.00 78 GLY A CA 1
ATOM 608 C C . GLY A 1 78 ? 8.658 10.321 6.772 1.00 92.00 78 GLY A C 1
ATOM 609 O O . GLY A 1 78 ? 9.132 11.090 7.597 1.00 92.00 78 GLY A O 1
ATOM 610 N N . SER A 1 79 ? 7.340 10.168 6.622 1.00 92.75 79 SER A N 1
ATOM 611 C CA . SER A 1 79 ? 6.380 10.841 7.497 1.00 92.75 79 SER A CA 1
ATOM 612 C C . SER A 1 79 ? 6.516 10.353 8.938 1.00 92.75 79 SER A C 1
ATOM 614 O O . SER A 1 79 ? 6.550 9.149 9.186 1.00 92.75 79 SER A O 1
ATOM 616 N N . ASN A 1 80 ? 6.489 11.280 9.898 1.00 92.25 80 ASN A N 1
ATOM 617 C CA . ASN A 1 80 ? 6.473 10.932 11.321 1.00 92.25 80 ASN A CA 1
ATOM 618 C C . ASN A 1 80 ? 5.223 10.126 11.715 1.00 92.25 80 ASN A C 1
ATOM 620 O O . ASN A 1 80 ? 5.247 9.420 12.714 1.00 92.25 80 ASN A O 1
ATOM 624 N N . ARG A 1 81 ? 4.162 10.164 10.897 1.00 90.06 81 ARG A N 1
ATOM 625 C CA . ARG A 1 81 ? 2.921 9.401 11.107 1.00 90.06 81 ARG A CA 1
ATOM 626 C C . ARG A 1 81 ? 3.122 7.886 11.167 1.00 90.06 81 ARG A C 1
ATOM 628 O O . ARG A 1 81 ? 2.309 7.206 11.772 1.00 90.06 81 ARG A O 1
ATOM 635 N N . TRP A 1 82 ? 4.199 7.354 10.587 1.00 91.81 82 TRP A N 1
ATOM 636 C CA . TRP A 1 82 ? 4.516 5.922 10.685 1.00 91.81 82 TRP A CA 1
ATOM 637 C C . TRP A 1 82 ? 4.991 5.488 12.078 1.00 91.81 82 TRP A C 1
ATOM 639 O O . TRP A 1 82 ? 5.017 4.294 12.352 1.00 91.81 82 TRP A O 1
ATOM 649 N N . TYR A 1 83 ? 5.364 6.444 12.929 1.00 89.81 83 TYR A N 1
ATOM 650 C CA . TYR A 1 83 ? 5.958 6.222 14.252 1.00 89.81 83 TYR A CA 1
ATOM 651 C C . TYR A 1 83 ? 5.149 6.871 15.380 1.00 89.81 83 TYR A C 1
ATOM 653 O O . TYR A 1 83 ? 5.418 6.658 16.560 1.00 89.81 83 TYR A O 1
ATOM 661 N N . ASP A 1 84 ? 4.225 7.757 15.016 1.00 87.75 84 ASP A N 1
ATOM 662 C CA . ASP A 1 84 ? 3.455 8.553 15.952 1.00 87.75 84 ASP A CA 1
ATOM 663 C C . ASP A 1 84 ? 2.173 7.812 16.337 1.00 87.75 84 ASP A C 1
ATOM 665 O O . ASP A 1 84 ? 1.337 7.497 15.489 1.00 87.75 84 ASP A O 1
ATOM 669 N N . ARG A 1 85 ? 1.997 7.583 17.639 1.00 90.12 85 ARG A N 1
ATOM 670 C CA . ARG A 1 85 ? 0.795 6.972 18.222 1.00 90.12 85 ARG A CA 1
ATOM 671 C C . ARG A 1 85 ? -0.253 8.041 18.527 1.00 90.12 85 ARG A C 1
ATOM 673 O O . ARG A 1 85 ? -0.775 8.129 19.639 1.00 90.12 85 ARG A O 1
ATOM 680 N N . SER A 1 86 ? -0.523 8.887 17.535 1.00 89.25 86 SER A N 1
ATOM 681 C CA . SER A 1 86 ? -1.519 9.952 17.603 1.00 89.25 86 SER A CA 1
ATOM 682 C C . SER A 1 86 ? -2.524 9.827 16.464 1.00 89.25 86 SER A C 1
ATOM 684 O O . SER A 1 86 ? -2.202 9.417 15.348 1.00 89.25 86 SER A O 1
ATOM 686 N N . SER A 1 87 ? -3.781 10.161 16.755 1.00 87.25 87 SER A N 1
ATOM 687 C CA . SER A 1 87 ? -4.829 10.103 15.739 1.00 87.25 87 SER A CA 1
ATOM 688 C C . SER A 1 87 ? -4.693 11.270 14.765 1.00 87.25 87 SER A C 1
ATOM 690 O O . SER A 1 87 ? -4.385 12.396 15.159 1.00 87.25 87 SER A O 1
ATOM 692 N N . PHE A 1 88 ? -5.002 11.023 13.499 1.00 86.19 88 PHE A N 1
ATOM 693 C CA . PHE A 1 88 ? -5.124 12.055 12.478 1.00 86.19 88 PHE A CA 1
ATOM 694 C C . PHE A 1 88 ? -6.537 12.020 11.921 1.00 86.19 88 PHE A C 1
ATOM 696 O O . PHE A 1 88 ? -6.967 10.982 11.435 1.00 86.19 88 PHE A O 1
ATOM 703 N N . SER A 1 89 ? -7.259 13.136 12.010 1.00 88.19 89 SER A N 1
ATOM 704 C CA . SER A 1 89 ? -8.648 13.249 11.546 1.00 88.19 89 SER A CA 1
ATOM 705 C C . SER A 1 89 ? -9.527 12.032 11.917 1.00 88.19 89 SER A C 1
ATOM 707 O O . SER A 1 89 ? -10.098 11.392 11.028 1.00 88.19 89 SER A O 1
ATOM 709 N N . PRO A 1 90 ? -9.619 11.654 13.208 1.00 83.56 90 PRO A N 1
ATOM 710 C CA . PRO A 1 90 ? -10.357 10.460 13.634 1.00 83.56 90 PRO A CA 1
ATOM 711 C C . PRO A 1 90 ? -11.850 10.512 13.285 1.00 83.56 90 PRO A C 1
ATOM 713 O O . PRO A 1 90 ? -12.478 9.471 13.135 1.00 83.56 90 PRO A O 1
ATOM 716 N N . GLN A 1 91 ? -12.406 11.710 13.087 1.00 83.06 91 GLN A N 1
ATOM 717 C CA . GLN A 1 91 ? -13.778 11.915 12.621 1.00 83.06 91 GLN A CA 1
ATOM 718 C C . GLN A 1 91 ? -14.049 11.380 11.206 1.00 83.06 91 GLN A C 1
ATOM 720 O O . GLN A 1 91 ? -15.201 11.266 10.827 1.00 83.06 91 GLN A O 1
ATOM 725 N N . ASN A 1 92 ? -13.007 11.076 10.428 1.00 84.25 92 ASN A N 1
ATOM 726 C CA . ASN A 1 92 ? -13.133 10.452 9.108 1.00 84.25 92 ASN A CA 1
ATOM 727 C C . ASN A 1 92 ? -13.095 8.911 9.201 1.00 84.25 92 ASN A C 1
ATOM 729 O O . ASN A 1 92 ? -13.149 8.218 8.192 1.00 84.25 92 ASN A O 1
ATOM 733 N N . GLY A 1 93 ? -12.937 8.349 10.405 1.00 76.88 93 GLY A N 1
ATOM 734 C CA . GLY A 1 93 ? -12.833 6.905 10.616 1.00 76.88 93 GLY A CA 1
ATOM 735 C C . GLY A 1 93 ? -14.145 6.144 10.441 1.00 76.88 93 GLY A C 1
ATOM 736 O O . GLY A 1 93 ? -14.123 4.921 10.305 1.00 76.88 93 GLY A O 1
ATOM 737 N N . ASP A 1 94 ? -15.283 6.839 10.442 1.00 75.38 94 ASP A N 1
ATOM 738 C CA . ASP A 1 94 ? -16.625 6.255 10.465 1.00 75.38 94 ASP A CA 1
ATOM 739 C C . ASP A 1 94 ? -17.387 6.381 9.130 1.00 75.38 94 ASP A C 1
ATOM 741 O O . ASP A 1 94 ? -18.473 5.812 8.981 1.00 75.38 94 ASP A O 1
ATOM 745 N N . THR A 1 95 ? -16.794 7.046 8.134 1.00 74.44 95 THR A N 1
ATOM 746 C CA . THR A 1 95 ? -17.424 7.399 6.853 1.00 74.44 95 THR A CA 1
ATOM 747 C C . THR A 1 95 ? -17.136 6.420 5.703 1.00 74.44 95 THR A C 1
ATOM 749 O O . THR A 1 95 ? -17.907 6.360 4.743 1.00 74.44 95 THR A O 1
ATOM 752 N N . GLY A 1 96 ? -16.080 5.602 5.799 1.00 76.31 96 GLY A N 1
ATOM 753 C CA . GLY A 1 96 ? -15.792 4.494 4.875 1.00 76.31 96 GLY A CA 1
ATOM 754 C C . GLY A 1 96 ? -14.818 4.815 3.730 1.00 76.31 96 GLY A C 1
ATOM 755 O O . GLY A 1 96 ? -13.741 5.357 3.947 1.00 76.31 96 GLY A O 1
ATOM 756 N N . LEU A 1 97 ? -15.142 4.402 2.493 1.00 79.00 97 LEU A N 1
ATOM 757 C CA . LEU A 1 97 ? -14.274 4.529 1.299 1.00 79.00 97 LEU A CA 1
ATOM 758 C C . LEU A 1 97 ? -14.442 5.885 0.572 1.00 79.00 97 LEU A C 1
ATOM 760 O O . LEU A 1 97 ? -14.549 5.948 -0.659 1.00 79.00 97 LEU A O 1
ATOM 764 N N . ASP A 1 98 ? -14.479 6.975 1.333 1.00 76.94 98 ASP A N 1
ATOM 765 C CA . ASP A 1 98 ? -14.910 8.315 0.901 1.00 76.94 98 ASP A CA 1
ATOM 766 C C . ASP A 1 98 ? -13.777 9.264 0.468 1.00 76.94 98 ASP A C 1
ATOM 768 O O . ASP A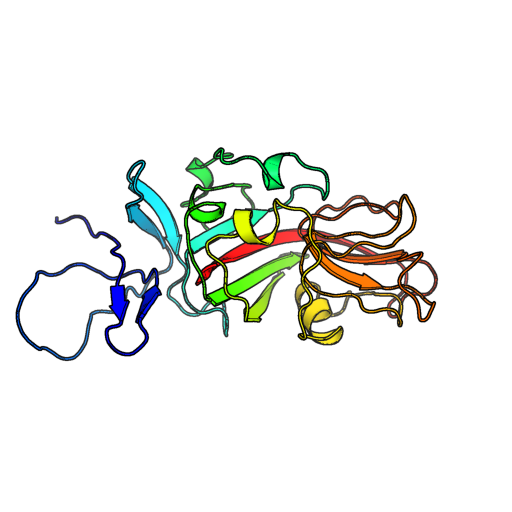 1 98 ? -14.032 10.394 0.055 1.00 76.94 98 ASP A O 1
ATOM 772 N N . HIS A 1 99 ? -12.535 8.778 0.492 1.00 81.94 99 HIS A N 1
ATOM 773 C CA . HIS A 1 99 ? -11.315 9.541 0.197 1.00 81.94 99 HIS A CA 1
ATOM 774 C C . HIS A 1 99 ? -10.896 10.563 1.259 1.00 81.94 99 HIS A C 1
ATOM 776 O O . HIS A 1 99 ? -10.087 11.449 0.972 1.00 81.94 99 HIS A O 1
ATOM 782 N N . LEU A 1 100 ? -11.395 10.439 2.488 1.00 83.56 100 LEU A N 1
ATOM 783 C CA . LEU A 1 100 ? -10.948 11.260 3.604 1.00 83.56 100 LEU A CA 1
ATOM 784 C C . LEU A 1 100 ? -9.820 10.566 4.375 1.00 83.56 100 LEU A C 1
ATOM 786 O O . LEU A 1 100 ? -9.915 9.406 4.766 1.00 83.56 100 LEU A O 1
ATOM 790 N N . GLU A 1 101 ? -8.705 11.271 4.573 1.00 84.94 101 GLU A N 1
ATOM 791 C CA . GLU A 1 101 ? -7.544 10.708 5.265 1.00 84.94 101 GLU A CA 1
ATOM 792 C C . GLU A 1 101 ? -7.768 10.619 6.774 1.00 84.94 101 GLU A C 1
ATOM 794 O O . GLU A 1 101 ? -8.280 11.558 7.388 1.00 84.94 101 GLU A O 1
ATOM 799 N N . THR A 1 102 ? -7.382 9.483 7.363 1.00 85.38 102 THR A N 1
ATOM 800 C CA . THR A 1 102 ? -7.504 9.218 8.796 1.00 85.38 102 THR A CA 1
ATOM 801 C C . THR A 1 102 ? -6.431 8.257 9.294 1.00 85.38 102 THR A C 1
ATOM 803 O O . THR A 1 102 ? -6.083 7.292 8.617 1.00 85.38 102 THR A O 1
ATOM 806 N N . GLN A 1 103 ? -5.944 8.489 10.507 1.00 86.25 103 GLN A N 1
ATOM 807 C CA . GLN A 1 103 ? -5.146 7.533 11.263 1.00 86.25 103 GLN A CA 1
ATOM 808 C C . GLN A 1 103 ? -5.814 7.339 12.616 1.00 86.25 103 GLN A C 1
ATOM 810 O O . GLN A 1 103 ? -6.046 8.303 13.349 1.00 86.25 103 GLN A O 1
ATOM 815 N N . LEU A 1 104 ? -6.137 6.090 12.921 1.00 85.00 104 LEU A N 1
ATOM 816 C CA . LEU A 1 104 ? -6.909 5.703 14.090 1.00 85.00 104 LEU A CA 1
ATOM 817 C C . LEU A 1 104 ? -6.027 4.923 15.071 1.00 85.00 104 LEU A C 1
ATOM 819 O O . LEU A 1 104 ? -5.041 4.320 14.644 1.00 85.00 104 LEU A O 1
ATOM 823 N N . PRO A 1 105 ? -6.396 4.861 16.363 1.00 85.62 105 PRO A N 1
ATOM 824 C CA . PRO A 1 105 ? -5.692 4.046 17.349 1.00 85.62 105 PRO A CA 1
ATOM 825 C C . PRO A 1 105 ? -5.510 2.575 16.981 1.00 85.62 105 PRO A C 1
ATOM 827 O O . PRO A 1 105 ? -4.513 1.969 17.362 1.00 85.62 105 PRO A O 1
ATOM 830 N N . THR A 1 106 ? -6.399 2.034 16.150 1.00 81.44 106 THR A N 1
ATOM 831 C CA . THR A 1 106 ? -6.270 0.699 15.551 1.00 81.44 106 THR A CA 1
ATOM 832 C C . THR A 1 106 ? -4.939 0.481 14.818 1.00 81.44 106 THR A C 1
ATOM 834 O O . THR A 1 106 ? -4.488 -0.653 14.720 1.00 81.44 106 THR A O 1
ATOM 837 N N . TYR A 1 107 ? -4.250 1.536 14.368 1.00 86.62 107 TYR A N 1
ATOM 838 C CA . TYR A 1 107 ? -2.901 1.432 13.801 1.00 86.62 107 TYR A CA 1
ATOM 839 C C . TYR A 1 107 ? -1.871 0.874 14.799 1.00 86.62 107 TYR A C 1
ATOM 841 O O . TYR A 1 107 ? -1.032 0.059 14.420 1.00 86.62 107 TYR A O 1
ATOM 849 N N . TRP A 1 108 ? -1.931 1.287 16.070 1.00 89.62 108 TRP A N 1
ATOM 850 C CA . TRP A 1 108 ? -0.936 0.942 17.097 1.00 89.62 108 TRP A CA 1
ATOM 851 C C . TRP A 1 108 ? -1.480 0.060 18.227 1.00 89.62 108 TRP A C 1
ATOM 853 O O . TRP A 1 108 ? -0.735 -0.284 19.140 1.00 89.62 108 TRP A O 1
ATOM 863 N N . SER A 1 109 ? -2.772 -0.280 18.212 1.00 85.62 109 SER A N 1
ATOM 864 C CA . SER A 1 109 ? -3.428 -0.992 19.319 1.00 85.62 109 SER A CA 1
ATOM 865 C C . SER A 1 109 ? -4.275 -2.189 18.881 1.00 85.62 109 SER A C 1
ATOM 867 O O . SER A 1 109 ? -5.171 -2.606 19.613 1.00 85.62 109 SER A O 1
ATOM 869 N N . THR A 1 110 ? -4.079 -2.710 17.671 1.00 82.69 110 THR A N 1
ATOM 870 C CA . THR A 1 110 ? -4.866 -3.833 17.146 1.00 82.69 110 THR A CA 1
ATOM 871 C C . THR A 1 110 ? -3.949 -4.903 16.589 1.00 82.69 110 THR A C 1
ATOM 873 O O . THR A 1 110 ? -3.291 -4.685 15.574 1.00 82.69 110 THR A O 1
ATOM 876 N N . SER A 1 111 ? -3.941 -6.065 17.243 1.00 87.69 111 SER A N 1
ATOM 877 C CA . SER A 1 111 ? -3.295 -7.257 16.713 1.00 87.69 111 SER A CA 1
ATOM 878 C C . SER A 1 111 ? -4.068 -7.801 15.521 1.00 87.69 111 SER A C 1
ATOM 880 O O . SER A 1 111 ? -5.287 -7.656 15.422 1.00 87.69 111 SER A O 1
ATOM 882 N N . PHE A 1 112 ? -3.340 -8.439 14.614 1.00 86.88 112 PHE A N 1
ATOM 883 C CA . PHE A 1 112 ? -3.910 -9.053 13.426 1.00 86.88 112 PHE A CA 1
ATOM 884 C C . PHE A 1 112 ? -3.049 -10.212 12.945 1.00 86.88 112 PHE A C 1
ATOM 886 O O . PHE A 1 112 ? -1.889 -10.373 13.330 1.00 86.88 112 PHE A O 1
ATOM 893 N N . THR A 1 113 ? -3.639 -11.014 12.074 1.00 89.06 113 THR A N 1
ATOM 894 C CA . THR A 1 113 ? -3.019 -12.111 11.327 1.00 89.06 113 THR A CA 1
ATOM 895 C C . THR A 1 113 ? -3.037 -11.880 9.826 1.00 89.06 113 THR A C 1
ATOM 897 O O . THR A 1 113 ? -2.263 -12.512 9.103 1.00 89.06 113 THR A O 1
ATOM 900 N N . LYS A 1 114 ? -3.885 -10.960 9.359 1.00 88.56 114 LYS A N 1
ATOM 901 C CA . LYS A 1 114 ? -3.976 -10.566 7.960 1.00 88.56 114 LYS A CA 1
ATOM 902 C C . LYS A 1 114 ? -4.059 -9.059 7.821 1.00 88.56 114 LYS A C 1
ATOM 904 O O . LYS A 1 114 ? -4.607 -8.361 8.673 1.00 88.56 114 LYS A O 1
ATOM 909 N N . ILE A 1 115 ? -3.541 -8.585 6.699 1.00 90.06 115 ILE A N 1
ATOM 910 C CA . ILE A 1 115 ? -3.682 -7.207 6.253 1.00 90.06 115 ILE A CA 1
ATOM 911 C C . ILE A 1 115 ? -4.426 -7.234 4.928 1.00 90.06 115 ILE A C 1
ATOM 913 O O . ILE A 1 115 ? -4.060 -8.017 4.055 1.00 90.06 115 ILE A O 1
ATOM 917 N N . CYS A 1 116 ? -5.411 -6.359 4.739 1.00 89.81 116 CYS A N 1
ATOM 918 C CA . CYS A 1 116 ? -5.846 -6.021 3.392 1.00 89.81 116 CYS A CA 1
ATOM 919 C C . CYS A 1 116 ? -5.367 -4.649 2.969 1.00 89.81 116 CYS A C 1
ATOM 921 O O . CYS A 1 116 ? -5.425 -3.680 3.718 1.00 89.81 116 CYS A O 1
ATOM 923 N N . LEU A 1 117 ? -4.861 -4.580 1.750 1.00 92.81 117 LEU A N 1
ATOM 924 C CA . LEU A 1 117 ? -4.323 -3.382 1.143 1.00 92.81 117 LEU A CA 1
ATOM 925 C C . LEU A 1 117 ? -5.261 -2.981 0.022 1.00 92.81 117 LEU A C 1
ATOM 927 O O . LEU A 1 117 ? -5.512 -3.774 -0.874 1.00 92.81 117 LEU A O 1
ATOM 931 N N . GLY A 1 118 ? -5.791 -1.767 0.072 1.00 91.75 118 GLY A N 1
ATOM 932 C CA . GLY A 1 118 ? -6.681 -1.224 -0.944 1.00 91.75 118 GLY A CA 1
ATOM 933 C C . GLY A 1 118 ? -6.053 -0.040 -1.655 1.00 91.75 118 GLY A C 1
ATOM 934 O O . GLY A 1 118 ? -5.488 0.842 -1.012 1.00 91.75 118 GLY A O 1
ATOM 935 N N . MET A 1 119 ? -6.200 0.031 -2.972 1.00 93.31 119 MET A N 1
ATOM 936 C CA . MET A 1 119 ? -5.862 1.221 -3.748 1.00 93.31 119 MET A CA 1
ATOM 937 C C . MET A 1 119 ? -7.035 1.623 -4.626 1.00 93.31 119 MET A C 1
ATOM 939 O O . MET A 1 119 ? -7.575 0.804 -5.370 1.00 93.31 119 MET A O 1
ATOM 943 N N . LYS A 1 120 ? -7.412 2.901 -4.564 1.00 91.81 120 LYS A N 1
ATOM 944 C CA . LYS A 1 120 ? -8.374 3.499 -5.490 1.00 91.81 120 LYS A CA 1
ATOM 945 C C . LYS A 1 120 ? -7.649 4.322 -6.542 1.00 91.81 120 LYS A C 1
ATOM 947 O O . LYS A 1 120 ? -7.027 5.337 -6.228 1.00 91.81 120 LYS A O 1
ATOM 952 N N . VAL A 1 121 ? -7.754 3.870 -7.789 1.00 93.31 121 VAL A N 1
ATOM 953 C CA . VAL A 1 121 ? -7.138 4.464 -8.982 1.00 93.31 121 VAL A CA 1
ATOM 954 C C . VAL A 1 121 ? -8.235 4.692 -10.015 1.00 93.31 121 VAL A C 1
ATOM 956 O O . VAL A 1 121 ? -8.973 3.767 -10.348 1.00 93.31 121 VAL A O 1
ATOM 959 N N . ASN A 1 122 ? -8.368 5.924 -10.516 1.00 90.38 122 ASN A N 1
ATOM 960 C CA . ASN A 1 122 ? -9.378 6.300 -11.519 1.00 90.38 122 ASN A CA 1
ATOM 961 C C . ASN A 1 122 ? -10.808 5.848 -11.154 1.00 90.38 122 ASN A C 1
ATOM 963 O O . ASN A 1 122 ? -11.559 5.356 -11.990 1.00 90.38 122 ASN A O 1
ATOM 967 N N . GLY A 1 123 ? -11.171 5.979 -9.875 1.00 89.44 123 GLY A N 1
ATOM 968 C CA . GLY A 1 123 ? -12.489 5.601 -9.358 1.00 89.44 123 GLY A CA 1
ATOM 969 C C . GLY A 1 123 ? -12.672 4.111 -9.056 1.00 89.44 123 GLY A C 1
ATOM 970 O O . GLY A 1 123 ? -13.638 3.769 -8.381 1.00 89.44 123 GLY A O 1
ATOM 971 N N . VAL A 1 124 ? -11.741 3.245 -9.467 1.00 91.06 124 VAL A N 1
ATOM 972 C CA . VAL A 1 124 ? -11.795 1.800 -9.212 1.00 91.06 124 VAL A CA 1
ATOM 973 C C . VAL A 1 124 ? -10.946 1.455 -7.997 1.00 91.06 124 VAL A C 1
ATOM 975 O O . VAL A 1 124 ? -9.746 1.731 -7.984 1.00 91.06 124 VAL A O 1
ATOM 978 N N . THR A 1 125 ? -11.563 0.833 -6.994 1.00 90.00 125 THR A N 1
ATOM 979 C CA . THR A 1 125 ? -10.856 0.287 -5.830 1.00 90.00 125 THR A CA 1
ATOM 980 C C . THR A 1 125 ? -10.507 -1.172 -6.077 1.00 90.00 125 THR A C 1
ATOM 982 O O . THR A 1 125 ? -11.366 -1.951 -6.485 1.00 90.00 125 THR A O 1
ATOM 985 N N . ARG A 1 126 ? -9.254 -1.541 -5.822 1.00 92.06 126 ARG A N 1
ATOM 986 C CA . ARG A 1 126 ? -8.773 -2.925 -5.864 1.00 92.06 126 ARG A CA 1
ATOM 987 C C . ARG A 1 126 ? -8.101 -3.260 -4.551 1.00 92.06 126 ARG A C 1
ATOM 989 O O . ARG A 1 126 ? -7.515 -2.369 -3.932 1.00 92.06 126 ARG A O 1
ATOM 996 N N . PHE A 1 127 ? -8.188 -4.522 -4.157 1.00 91.62 127 PHE A N 1
ATOM 997 C CA . PHE A 1 127 ? -7.642 -4.994 -2.897 1.00 91.62 127 PHE A CA 1
ATOM 998 C C . PHE A 1 127 ? -6.692 -6.173 -3.084 1.00 91.62 127 PHE A C 1
ATOM 1000 O O . PHE A 1 127 ? -6.836 -6.938 -4.033 1.00 91.62 127 PHE A O 1
ATOM 1007 N N . LEU A 1 128 ? -5.747 -6.294 -2.155 1.00 92.69 128 LEU A N 1
ATOM 1008 C CA . LEU A 1 128 ? -4.758 -7.360 -2.056 1.00 92.69 128 LEU A CA 1
ATOM 1009 C C . LEU A 1 128 ? -4.637 -7.793 -0.591 1.00 92.69 128 LEU A C 1
ATOM 1011 O O . LEU A 1 128 ? -4.361 -6.955 0.274 1.00 92.69 128 LEU A O 1
ATOM 1015 N N . GLN A 1 129 ? -4.822 -9.083 -0.312 1.00 92.50 129 GLN A N 1
ATOM 1016 C CA . GLN A 1 129 ? -4.605 -9.653 1.020 1.00 92.50 129 GLN A CA 1
ATOM 1017 C C . GLN A 1 129 ? -3.123 -9.987 1.225 1.00 92.50 129 GLN A C 1
ATOM 1019 O O . GLN A 1 129 ? -2.448 -10.486 0.329 1.00 92.50 129 GLN A O 1
ATOM 1024 N N . VAL A 1 130 ? -2.631 -9.752 2.439 1.00 93.50 130 VAL A N 1
ATOM 1025 C CA . VAL A 1 130 ? -1.299 -10.143 2.896 1.00 93.50 130 VAL A CA 1
ATOM 1026 C C . VAL A 1 130 ? -1.435 -10.922 4.197 1.00 93.50 130 VAL A C 1
ATOM 1028 O O . VAL A 1 130 ? -1.875 -10.379 5.211 1.00 93.50 130 VAL A O 1
ATOM 1031 N N . ASP A 1 131 ? -1.019 -12.186 4.190 1.00 92.25 131 ASP A N 1
ATOM 1032 C CA . ASP A 1 131 ? -0.970 -13.003 5.401 1.00 92.25 131 ASP A CA 1
ATOM 1033 C C . ASP A 1 131 ? 0.263 -12.613 6.227 1.00 92.25 131 ASP A C 1
ATOM 1035 O O . ASP A 1 131 ? 1.405 -12.969 5.918 1.00 92.25 131 ASP A O 1
ATOM 1039 N N . LYS A 1 132 ? 0.041 -11.820 7.277 1.00 93.12 132 LYS A N 1
ATOM 1040 C CA . LYS A 1 132 ? 1.093 -11.321 8.159 1.00 93.12 132 LYS A CA 1
ATOM 1041 C C . LYS A 1 132 ? 0.534 -11.089 9.551 1.00 93.12 132 LYS A C 1
ATOM 1043 O O . LYS A 1 132 ? -0.330 -10.241 9.730 1.00 93.12 132 LYS A O 1
ATOM 1048 N N . ALA A 1 133 ? 1.087 -11.792 10.535 1.00 93.19 133 ALA A N 1
ATOM 1049 C CA . ALA A 1 133 ? 0.760 -11.556 11.932 1.00 93.19 133 ALA A CA 1
ATOM 1050 C C . ALA A 1 133 ? 1.649 -10.477 12.558 1.00 93.19 133 ALA A C 1
ATOM 1052 O O . ALA A 1 133 ? 2.866 -10.472 12.345 1.00 93.19 133 ALA A O 1
ATOM 1053 N N . ALA A 1 134 ? 1.039 -9.592 13.345 1.00 92.31 134 ALA A N 1
ATOM 1054 C CA . ALA A 1 134 ? 1.722 -8.603 14.172 1.00 92.31 134 ALA A CA 1
ATOM 1055 C C . ALA A 1 134 ? 0.832 -8.163 15.345 1.00 92.31 134 ALA A C 1
ATOM 1057 O O . ALA A 1 134 ? -0.388 -8.330 15.321 1.00 92.31 134 ALA A O 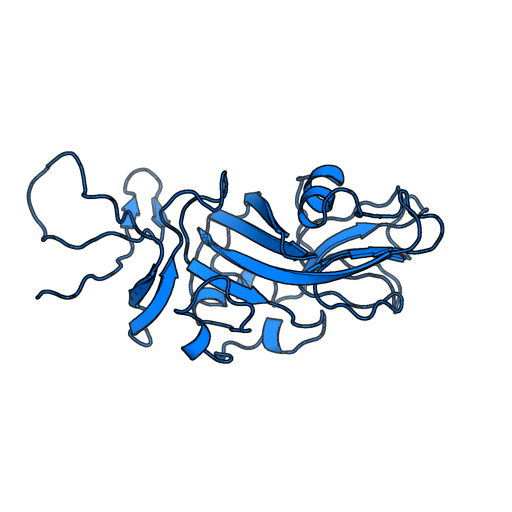1
ATOM 1058 N N . ALA A 1 135 ? 1.453 -7.581 16.372 1.00 91.31 135 ALA A N 1
ATOM 1059 C CA . ALA A 1 135 ? 0.729 -6.984 17.493 1.00 91.31 135 ALA A CA 1
ATOM 1060 C C . ALA A 1 135 ? 0.049 -5.652 17.114 1.00 91.31 135 ALA A C 1
ATOM 1062 O O . ALA A 1 135 ? -0.960 -5.301 17.717 1.00 91.31 135 ALA A O 1
ATOM 1063 N N . SER A 1 136 ? 0.564 -4.952 16.097 1.00 90.31 136 SER A N 1
ATOM 1064 C CA . SER A 1 136 ? -0.041 -3.770 15.473 1.00 90.31 136 SER A CA 1
ATOM 1065 C C . SER A 1 136 ? 0.674 -3.407 14.159 1.00 90.31 136 SER A C 1
ATOM 1067 O O . SER A 1 136 ? 1.711 -3.992 13.831 1.00 90.31 136 SER A O 1
ATOM 1069 N N . LEU A 1 137 ? 0.131 -2.460 13.375 1.00 92.00 137 LEU A N 1
ATOM 1070 C CA . LEU A 1 137 ? 0.820 -1.943 12.181 1.00 92.00 137 LEU A CA 1
ATOM 1071 C C . LEU A 1 137 ? 2.030 -1.100 12.592 1.00 92.00 137 LEU A C 1
ATOM 1073 O O . LEU A 1 137 ? 3.055 -1.144 11.915 1.00 92.00 137 LEU A O 1
ATOM 1077 N N . ASP A 1 138 ? 1.921 -0.387 13.717 1.00 92.94 138 ASP A N 1
ATOM 1078 C CA . ASP A 1 138 ? 3.029 0.318 14.364 1.00 92.94 138 ASP A CA 1
ATOM 1079 C C . ASP A 1 138 ? 4.199 -0.637 14.644 1.00 92.94 138 ASP A C 1
ATOM 1081 O O . ASP A 1 138 ? 5.287 -0.428 14.117 1.00 92.94 138 ASP A O 1
ATOM 1085 N N . ASP A 1 139 ? 3.966 -1.756 15.340 1.00 93.88 139 ASP A N 1
ATOM 1086 C CA . ASP A 1 139 ? 5.019 -2.743 15.648 1.00 93.88 139 ASP A CA 1
ATOM 1087 C C . ASP A 1 139 ? 5.628 -3.391 14.393 1.00 93.88 139 ASP A C 1
ATOM 1089 O O . ASP A 1 139 ? 6.756 -3.889 14.414 1.00 93.88 139 ASP A O 1
ATOM 1093 N N . LEU A 1 140 ? 4.880 -3.415 13.288 1.00 95.00 140 LEU A N 1
ATOM 1094 C CA . LEU A 1 140 ? 5.327 -3.997 12.028 1.00 95.00 140 LEU A CA 1
ATOM 1095 C C . LEU A 1 140 ? 6.173 -3.032 11.180 1.00 95.00 140 LEU A C 1
ATOM 1097 O O . LEU A 1 140 ? 6.945 -3.492 10.335 1.00 95.00 140 LEU A O 1
ATOM 1101 N N . ILE A 1 141 ? 6.012 -1.718 11.366 1.00 95.88 141 ILE A N 1
ATOM 1102 C CA . ILE A 1 141 ? 6.554 -0.689 10.463 1.00 95.88 141 ILE A CA 1
ATOM 1103 C C . ILE A 1 141 ? 7.515 0.273 11.172 1.00 95.88 141 ILE A C 1
ATOM 1105 O O . ILE A 1 141 ? 8.520 0.665 10.571 1.00 95.88 141 ILE A O 1
ATOM 1109 N N . ALA A 1 142 ? 7.223 0.664 12.414 1.00 95.25 142 ALA A N 1
ATOM 1110 C CA . ALA A 1 142 ? 7.844 1.796 13.101 1.00 95.25 142 ALA A CA 1
ATOM 1111 C C . ALA A 1 142 ? 9.331 1.595 13.431 1.00 95.25 142 ALA A C 1
ATOM 1113 O O . ALA A 1 142 ? 10.067 2.568 13.550 1.00 95.25 142 ALA A O 1
ATOM 1114 N N . ASP A 1 143 ? 9.827 0.366 13.531 1.00 95.56 143 ASP A N 1
ATOM 1115 C CA . ASP A 1 143 ? 11.266 0.143 13.722 1.00 95.56 143 ASP A CA 1
ATOM 1116 C C . ASP A 1 143 ? 12.089 0.338 12.436 1.00 95.56 143 ASP A C 1
ATOM 1118 O O . ASP A 1 143 ? 13.312 0.421 12.485 1.00 95.56 143 ASP A O 1
ATOM 1122 N N . GLY A 1 144 ? 11.429 0.467 11.280 1.00 95.56 144 GLY A N 1
ATOM 1123 C CA . GLY A 1 144 ? 12.088 0.623 9.987 1.00 95.56 144 GLY A CA 1
ATOM 1124 C C . GLY A 1 144 ? 12.724 -0.658 9.443 1.00 95.56 144 GLY A C 1
ATOM 1125 O O . GLY A 1 144 ? 13.319 -0.611 8.366 1.00 95.56 144 GLY A O 1
ATOM 1126 N N . GLU A 1 145 ? 12.573 -1.794 10.128 1.00 97.00 145 GLU A N 1
ATOM 1127 C CA . GLU A 1 145 ? 13.182 -3.057 9.722 1.00 97.00 145 GLU A CA 1
ATOM 1128 C C . GLU A 1 145 ? 12.455 -3.666 8.523 1.00 97.00 145 GLU A C 1
ATOM 1130 O O . GLU A 1 145 ? 11.217 -3.677 8.443 1.00 97.00 145 GLU A O 1
ATOM 1135 N N . TYR A 1 146 ? 13.241 -4.188 7.578 1.00 97.94 146 TYR A N 1
ATOM 1136 C CA . TYR A 1 146 ? 12.713 -4.854 6.392 1.00 97.94 146 TYR A CA 1
ATOM 1137 C C . TYR A 1 146 ? 12.122 -6.213 6.760 1.00 97.94 146 TYR A C 1
ATOM 1139 O O . TYR A 1 146 ? 12.790 -7.054 7.364 1.00 97.94 146 TYR A O 1
ATOM 1147 N N . ARG A 1 147 ? 10.881 -6.463 6.339 1.00 97.94 147 ARG A N 1
ATOM 1148 C CA . ARG A 1 147 ? 10.211 -7.754 6.543 1.00 97.94 147 ARG A CA 1
ATOM 1149 C C . ARG A 1 147 ? 9.607 -8.229 5.225 1.00 97.94 147 ARG A C 1
ATOM 1151 O O . ARG A 1 147 ? 8.682 -7.574 4.746 1.00 97.94 147 ARG A O 1
ATOM 1158 N N . PRO A 1 148 ? 10.079 -9.346 4.650 1.00 97.88 148 PRO A N 1
ATOM 1159 C CA . PRO A 1 148 ? 9.622 -9.785 3.340 1.00 97.88 148 PRO A CA 1
ATOM 1160 C C . PRO A 1 148 ? 8.174 -10.284 3.363 1.00 97.88 148 PRO A C 1
ATOM 1162 O O . PRO A 1 148 ? 7.688 -10.792 4.381 1.00 97.88 148 PRO A O 1
ATOM 1165 N N . THR A 1 149 ? 7.525 -10.180 2.206 1.00 97.25 149 THR A N 1
ATOM 1166 C CA . THR A 1 149 ? 6.327 -10.946 1.834 1.00 97.25 149 THR A CA 1
ATOM 1167 C C . THR A 1 149 ? 6.678 -11.957 0.739 1.00 97.25 149 THR A C 1
ATOM 1169 O O . THR A 1 149 ? 7.834 -12.074 0.330 1.00 97.25 149 THR A O 1
ATOM 1172 N N . SER A 1 150 ? 5.704 -12.752 0.302 1.00 96.44 150 SER A N 1
ATOM 1173 C CA . SER A 1 150 ? 5.877 -13.725 -0.787 1.00 96.44 150 SER A CA 1
ATOM 1174 C C . SER A 1 150 ? 4.654 -13.741 -1.707 1.00 96.44 150 SER A C 1
ATOM 1176 O O . SER A 1 150 ? 4.202 -14.806 -2.113 1.00 96.44 150 SER A O 1
ATOM 1178 N N . LEU A 1 151 ? 4.085 -12.560 -1.975 1.00 96.88 151 LEU A N 1
ATOM 1179 C CA . LEU A 1 151 ? 2.906 -12.405 -2.834 1.00 96.88 151 LEU A CA 1
ATOM 1180 C C . LEU A 1 151 ? 3.299 -12.506 -4.307 1.00 96.88 151 LEU A C 1
ATOM 1182 O O . LEU A 1 151 ? 2.567 -13.053 -5.122 1.00 96.88 151 LEU A O 1
ATOM 1186 N N . GLY A 1 152 ? 4.484 -12.003 -4.646 1.00 97.69 152 GLY A N 1
ATOM 1187 C CA . GLY A 1 152 ? 4.953 -11.915 -6.013 1.00 97.69 152 GLY A CA 1
ATOM 1188 C C . GLY A 1 152 ? 4.514 -10.633 -6.715 1.00 97.69 152 GLY A C 1
ATOM 1189 O O . GLY A 1 152 ? 3.565 -9.939 -6.352 1.00 97.69 152 GLY A O 1
ATOM 1190 N N . ARG A 1 153 ? 5.265 -10.302 -7.763 1.00 97.62 153 ARG A N 1
ATOM 1191 C CA . ARG A 1 153 ? 5.123 -9.074 -8.549 1.00 97.62 153 ARG A CA 1
ATOM 1192 C C . ARG A 1 153 ? 3.708 -8.859 -9.086 1.00 97.62 153 ARG A C 1
ATOM 1194 O O . ARG A 1 153 ? 3.206 -7.737 -9.025 1.00 97.62 153 ARG A O 1
ATOM 1201 N N . ASP A 1 154 ? 3.111 -9.903 -9.648 1.00 97.94 154 ASP A N 1
ATOM 1202 C CA . ASP A 1 154 ? 1.831 -9.790 -10.345 1.00 97.94 154 ASP A CA 1
ATOM 1203 C C . ASP A 1 154 ? 0.705 -9.433 -9.373 1.00 97.94 154 ASP A C 1
ATOM 1205 O O . ASP A 1 154 ? -0.096 -8.552 -9.683 1.00 97.94 154 ASP A O 1
ATOM 1209 N N . GLU A 1 155 ? 0.737 -9.986 -8.157 1.00 97.69 155 GLU A N 1
ATOM 1210 C CA . GLU A 1 155 ? -0.188 -9.639 -7.075 1.00 97.69 155 GLU A CA 1
ATOM 1211 C C . GLU A 1 155 ? -0.109 -8.153 -6.710 1.00 97.69 155 GLU A C 1
ATOM 1213 O O . GLU A 1 155 ? -1.128 -7.466 -6.668 1.00 97.69 155 GLU A O 1
ATOM 1218 N N . TRP A 1 156 ? 1.093 -7.588 -6.558 1.00 98.44 156 TRP A N 1
ATOM 1219 C CA . TRP A 1 156 ? 1.245 -6.146 -6.319 1.00 98.44 156 TRP A CA 1
ATOM 1220 C C . TRP A 1 156 ? 0.711 -5.289 -7.474 1.00 98.44 156 TRP A C 1
ATOM 1222 O O . TRP A 1 156 ? 0.135 -4.224 -7.238 1.00 98.44 156 TRP A O 1
ATOM 1232 N N . LYS A 1 157 ? 0.873 -5.737 -8.726 1.00 98.56 157 LYS A N 1
ATOM 1233 C CA . LYS A 1 157 ? 0.347 -5.027 -9.905 1.00 98.56 157 LYS A CA 1
ATOM 1234 C C . LYS A 1 157 ? -1.185 -4.999 -9.929 1.00 98.56 157 LYS A C 1
ATOM 1236 O O . LYS A 1 157 ? -1.747 -4.032 -10.454 1.00 98.56 157 LYS A O 1
ATOM 1241 N N . THR A 1 158 ? -1.869 -5.973 -9.318 1.00 97.44 158 THR A N 1
ATOM 1242 C CA . THR A 1 158 ? -3.343 -5.991 -9.254 1.00 97.44 158 THR A CA 1
ATOM 1243 C C . THR A 1 158 ? -3.923 -4.753 -8.572 1.00 97.44 158 THR A C 1
ATOM 1245 O O . THR A 1 158 ? -4.957 -4.267 -9.016 1.00 97.44 158 THR A O 1
ATOM 1248 N N . LEU A 1 159 ? -3.238 -4.169 -7.580 1.00 97.06 159 LEU A N 1
ATOM 1249 C CA . LEU A 1 159 ? -3.692 -2.955 -6.884 1.00 97.06 159 LEU A CA 1
ATOM 1250 C C . LEU A 1 159 ? -3.878 -1.759 -7.830 1.00 97.06 159 LEU A C 1
ATOM 1252 O O . LEU A 1 159 ? -4.755 -0.919 -7.627 1.00 97.06 159 LEU A O 1
ATOM 1256 N N . ILE A 1 160 ? -3.068 -1.688 -8.884 1.00 98.19 160 ILE A N 1
ATOM 1257 C CA . ILE A 1 160 ? -3.096 -0.608 -9.876 1.00 98.19 160 ILE A CA 1
ATOM 1258 C C . ILE A 1 160 ? -3.972 -0.998 -11.070 1.00 98.19 160 ILE A C 1
ATOM 1260 O O . ILE A 1 160 ? -4.736 -0.175 -11.577 1.00 98.19 160 ILE A O 1
ATOM 1264 N N . GLY A 1 161 ? -3.904 -2.265 -11.487 1.00 97.25 161 GLY A N 1
ATOM 1265 C CA . GLY A 1 161 ? -4.632 -2.802 -12.633 1.00 97.25 161 GLY A CA 1
ATOM 1266 C C . GLY A 1 161 ? -3.816 -2.761 -13.934 1.00 97.25 161 GLY A C 1
ATOM 1267 O O . GLY A 1 161 ? -2.589 -2.822 -13.890 1.00 97.25 161 GLY A O 1
ATOM 1268 N N . PRO A 1 162 ? -4.469 -2.662 -15.108 1.00 96.94 162 PRO A N 1
ATOM 1269 C CA . PRO A 1 162 ? -3.801 -2.776 -16.413 1.00 96.94 162 PRO A CA 1
ATOM 1270 C C . PRO A 1 162 ? -2.681 -1.757 -16.666 1.00 96.94 162 PRO A C 1
ATOM 1272 O O . PRO A 1 162 ? -1.780 -2.011 -17.459 1.00 96.94 162 PRO A O 1
ATOM 1275 N N . ASP A 1 163 ? -2.722 -0.611 -15.984 1.00 97.50 163 ASP A N 1
ATOM 1276 C CA . ASP A 1 163 ? -1.720 0.450 -16.105 1.00 97.50 163 ASP A CA 1
ATOM 1277 C C . ASP A 1 163 ? -0.479 0.247 -15.226 1.00 97.50 163 ASP A C 1
ATOM 1279 O O . ASP A 1 163 ? 0.450 1.053 -15.297 1.00 97.50 163 ASP A O 1
ATOM 1283 N N . ALA A 1 164 ? -0.445 -0.806 -14.403 1.00 98.19 164 ALA A N 1
ATOM 1284 C CA . ALA A 1 164 ? 0.676 -1.096 -13.520 1.00 98.19 164 ALA A CA 1
ATOM 1285 C C . ALA A 1 164 ? 1.973 -1.276 -14.312 1.00 98.19 164 ALA A C 1
ATOM 1287 O O . ALA A 1 164 ? 2.012 -2.031 -15.289 1.00 98.19 164 ALA A O 1
ATOM 1288 N N . SER A 1 165 ? 3.043 -0.648 -13.837 1.00 98.12 165 SER A N 1
ATOM 1289 C CA . SER A 1 165 ? 4.374 -0.747 -14.424 1.00 98.12 165 SER A CA 1
ATOM 1290 C C . SER A 1 165 ? 5.429 -0.913 -13.342 1.00 98.12 165 SER A C 1
ATOM 1292 O O . SER A 1 165 ? 5.373 -0.264 -12.302 1.00 98.12 165 SER A O 1
ATOM 1294 N N . LEU A 1 166 ? 6.403 -1.780 -13.569 1.00 97.81 166 LEU A N 1
ATOM 1295 C CA . LEU A 1 166 ? 7.568 -1.947 -12.702 1.00 97.81 166 LEU A CA 1
ATOM 1296 C C . LEU A 1 166 ? 8.763 -2.358 -13.567 1.00 97.81 166 LEU A C 1
ATOM 1298 O O . LEU A 1 166 ? 8.602 -2.988 -14.611 1.00 97.81 166 LEU A O 1
ATOM 1302 N N . GLN A 1 167 ? 9.985 -2.105 -13.127 1.00 96.69 167 GLN A N 1
ATOM 1303 C CA . GLN A 1 167 ? 11.165 -2.713 -13.753 1.00 96.69 167 GLN A CA 1
ATOM 1304 C C . GLN A 1 167 ? 11.244 -4.201 -13.391 1.00 96.69 167 GLN A C 1
ATOM 1306 O O . GLN A 1 167 ? 10.620 -4.629 -12.428 1.00 96.69 167 GLN A O 1
ATOM 1311 N N . LEU A 1 168 ? 11.917 -5.026 -14.195 1.00 96.00 168 LEU A N 1
ATOM 1312 C CA . LEU A 1 168 ? 11.683 -6.482 -14.206 1.00 96.00 168 LEU A CA 1
ATOM 1313 C C . LEU A 1 168 ? 12.408 -7.292 -13.113 1.00 96.00 168 LEU A C 1
ATOM 1315 O O . LEU A 1 168 ? 12.120 -8.479 -12.951 1.00 96.00 168 LEU A O 1
ATOM 1319 N N . LYS A 1 169 ? 13.354 -6.701 -12.381 1.00 95.88 169 LYS A N 1
ATOM 1320 C CA . LYS A 1 169 ? 14.281 -7.420 -11.493 1.00 95.88 169 LYS A CA 1
ATOM 1321 C C . LYS A 1 169 ? 14.275 -6.868 -10.062 1.00 95.88 169 LYS A C 1
ATOM 1323 O O . LYS A 1 169 ? 13.436 -6.034 -9.730 1.00 95.88 169 LYS A O 1
ATOM 1328 N N . CYS A 1 170 ? 15.158 -7.389 -9.199 1.00 93.50 170 CYS A N 1
ATOM 1329 C CA . CYS A 1 170 ? 15.158 -7.272 -7.729 1.00 93.50 170 CYS A CA 1
ATOM 1330 C C . CYS A 1 170 ? 13.863 -7.785 -7.065 1.00 93.50 170 CYS A C 1
ATOM 1332 O O . CYS A 1 170 ? 13.921 -8.737 -6.293 1.00 93.50 170 CYS A O 1
ATOM 1334 N N . ASN A 1 171 ? 12.705 -7.193 -7.391 1.00 96.25 171 ASN A N 1
ATOM 1335 C CA . ASN A 1 171 ? 11.370 -7.531 -6.890 1.00 96.25 171 ASN A CA 1
ATOM 1336 C C . ASN A 1 171 ? 11.315 -7.649 -5.353 1.00 96.25 171 ASN A C 1
ATOM 1338 O O . ASN A 1 171 ? 10.713 -8.572 -4.809 1.00 96.25 171 ASN A O 1
ATOM 1342 N N . LYS A 1 172 ? 11.958 -6.718 -4.639 1.00 97.75 172 LYS A N 1
ATOM 1343 C CA . LYS A 1 172 ? 11.988 -6.710 -3.172 1.00 97.75 172 LYS A CA 1
ATOM 1344 C C . LYS A 1 172 ? 10.644 -6.230 -2.634 1.00 97.75 172 LYS A C 1
ATOM 1346 O O . LYS A 1 172 ? 10.307 -5.053 -2.765 1.00 97.75 172 LYS A O 1
ATOM 1351 N N . GLU A 1 173 ? 9.888 -7.147 -2.044 1.00 98.31 173 GLU A N 1
ATOM 1352 C CA . GLU A 1 173 ? 8.535 -6.921 -1.540 1.00 98.31 173 GLU A CA 1
ATOM 1353 C C . GLU A 1 173 ? 8.423 -7.064 -0.019 1.00 98.31 173 GLU A C 1
ATOM 1355 O O . GLU A 1 173 ? 9.153 -7.832 0.606 1.00 98.31 173 GLU A O 1
ATOM 1360 N N . GLY A 1 174 ? 7.477 -6.337 0.568 1.00 98.12 174 GLY A N 1
ATOM 1361 C CA . GLY A 1 174 ? 7.111 -6.449 1.974 1.00 98.12 174 GLY A CA 1
ATOM 1362 C C . GLY A 1 174 ? 7.073 -5.107 2.692 1.00 98.12 174 GLY A C 1
ATOM 1363 O O . GLY A 1 174 ? 6.640 -4.097 2.130 1.00 98.12 174 GLY A O 1
ATOM 1364 N N . PHE A 1 175 ? 7.494 -5.113 3.954 1.00 98.25 175 PHE A N 1
ATOM 1365 C CA . PHE A 1 175 ? 7.465 -3.955 4.843 1.00 98.25 175 PHE A CA 1
ATOM 1366 C C . PHE A 1 175 ? 8.830 -3.274 4.888 1.00 98.25 175 PHE A C 1
ATOM 1368 O O . PHE A 1 175 ? 9.851 -3.958 4.937 1.00 98.25 175 PHE A O 1
ATOM 1375 N N . ASN A 1 176 ? 8.843 -1.938 4.881 1.00 97.62 176 ASN A N 1
ATOM 1376 C CA . ASN A 1 176 ? 10.052 -1.103 4.827 1.00 97.62 176 ASN A CA 1
ATOM 1377 C C . ASN A 1 176 ? 11.003 -1.485 3.671 1.00 97.62 176 ASN A C 1
ATOM 1379 O O . ASN A 1 176 ? 12.229 -1.500 3.803 1.00 97.62 176 ASN A O 1
ATOM 1383 N N . SER A 1 177 ? 10.433 -1.812 2.509 1.00 97.31 177 SER A N 1
ATOM 1384 C CA . SER A 1 177 ? 11.185 -2.135 1.298 1.00 97.31 177 SER A CA 1
ATOM 1385 C C . SER A 1 177 ? 11.897 -0.888 0.770 1.00 97.31 177 SER A C 1
ATOM 1387 O O . SER A 1 177 ? 11.269 0.038 0.257 1.00 97.31 177 SER A O 1
ATOM 1389 N N . GLN A 1 178 ? 13.227 -0.877 0.867 1.00 95.50 178 GLN A N 1
ATOM 1390 C CA . GLN A 1 178 ? 14.099 0.157 0.303 1.00 95.50 178 GLN A CA 1
ATOM 1391 C C . GLN A 1 178 ? 15.363 -0.445 -0.327 1.00 95.50 178 GLN A C 1
ATOM 1393 O O . GLN A 1 178 ? 15.798 -1.548 0.048 1.00 95.50 178 GLN A O 1
ATOM 1398 N N . GLY A 1 179 ? 15.943 0.295 -1.276 1.00 92.44 179 GLY A N 1
ATOM 1399 C CA . GLY A 1 179 ? 17.269 0.016 -1.821 1.00 92.44 179 GLY A CA 1
ATOM 1400 C C . GLY A 1 179 ? 18.396 0.342 -0.838 1.00 92.44 179 GLY A C 1
ATOM 1401 O O . GLY A 1 179 ? 18.170 0.927 0.223 1.00 92.44 179 GLY A O 1
ATOM 1402 N N . THR A 1 180 ? 19.622 -0.052 -1.181 1.00 89.50 180 THR A N 1
ATOM 1403 C CA . THR A 1 180 ? 20.816 0.231 -0.358 1.00 89.50 180 THR A CA 1
ATOM 1404 C C . THR A 1 180 ? 21.352 1.644 -0.581 1.00 89.50 180 THR A C 1
ATOM 1406 O O . THR A 1 180 ? 21.952 2.227 0.321 1.00 89.50 180 THR A O 1
ATOM 1409 N N . MET A 1 181 ? 21.113 2.213 -1.764 1.00 89.06 181 MET A N 1
ATOM 1410 C CA . MET A 1 181 ? 21.634 3.519 -2.153 1.00 89.06 181 MET A CA 1
ATOM 1411 C C . MET A 1 181 ? 20.636 4.642 -1.874 1.00 89.06 181 MET A C 1
ATOM 1413 O O . MET A 1 181 ? 19.415 4.457 -1.848 1.00 89.06 181 MET A O 1
ATOM 1417 N N . HIS A 1 182 ? 21.167 5.848 -1.679 1.00 80.94 182 HIS A N 1
ATOM 1418 C CA . HIS A 1 182 ? 20.362 7.034 -1.412 1.00 80.94 182 HIS A CA 1
ATOM 1419 C C . HIS A 1 182 ? 19.449 7.398 -2.591 1.00 80.94 182 HIS A C 1
ATOM 1421 O O . HIS A 1 182 ? 19.805 7.222 -3.750 1.00 80.94 182 HIS A O 1
ATOM 1427 N N . ARG A 1 183 ? 18.294 8.001 -2.273 1.00 82.31 183 ARG A N 1
ATOM 1428 C CA . ARG A 1 183 ? 17.309 8.549 -3.232 1.00 82.31 183 ARG A CA 1
ATOM 1429 C C . ARG A 1 183 ? 16.642 7.524 -4.162 1.00 82.31 183 ARG A C 1
ATOM 1431 O O . ARG A 1 183 ? 15.934 7.934 -5.076 1.00 82.31 183 ARG A O 1
ATOM 1438 N N . THR A 1 184 ? 16.782 6.236 -3.878 1.00 92.31 184 THR A N 1
ATOM 1439 C CA . THR A 1 184 ? 16.117 5.146 -4.602 1.00 92.31 184 THR A CA 1
ATOM 1440 C C . THR A 1 184 ? 14.671 4.953 -4.153 1.00 92.31 184 THR A C 1
ATOM 1442 O O . THR A 1 184 ? 14.246 5.474 -3.112 1.00 92.31 184 THR A O 1
ATOM 1445 N N . SER A 1 185 ? 13.907 4.216 -4.952 1.00 95.00 185 SER A N 1
ATOM 1446 C CA . SER A 1 185 ? 12.524 3.866 -4.666 1.00 95.00 185 SER A CA 1
ATOM 1447 C C . SER A 1 185 ? 12.422 3.093 -3.359 1.00 95.00 185 SER A C 1
ATOM 1449 O O . SER A 1 185 ? 13.176 2.157 -3.086 1.00 95.00 185 SER A O 1
ATOM 1451 N N . ARG A 1 186 ? 11.455 3.506 -2.541 1.00 96.25 186 ARG A N 1
ATOM 1452 C CA . ARG A 1 186 ? 11.152 2.898 -1.247 1.00 96.25 186 ARG A CA 1
ATOM 1453 C C . ARG A 1 186 ? 9.670 2.991 -0.924 1.00 96.25 186 ARG A C 1
ATOM 1455 O O . ARG A 1 186 ? 8.996 3.934 -1.349 1.00 96.25 186 ARG A O 1
ATOM 1462 N N . VAL A 1 187 ? 9.185 2.018 -0.164 1.00 97.31 187 VAL A N 1
ATOM 1463 C CA . VAL A 1 187 ? 7.792 1.892 0.283 1.00 97.31 187 VAL A CA 1
ATOM 1464 C C . VAL A 1 187 ? 7.748 1.307 1.690 1.00 97.31 187 VAL A C 1
ATOM 1466 O O . VAL A 1 187 ? 8.587 0.487 2.058 1.00 97.31 187 VAL A O 1
ATOM 1469 N N . ARG A 1 188 ? 6.763 1.718 2.489 1.00 97.44 188 ARG A N 1
ATOM 1470 C CA . ARG A 1 188 ? 6.524 1.135 3.817 1.00 97.44 188 ARG A CA 1
ATOM 1471 C C . ARG A 1 188 ? 5.837 -0.207 3.736 1.00 97.44 188 ARG A C 1
ATOM 1473 O O . ARG A 1 188 ? 6.142 -1.072 4.541 1.00 97.44 188 ARG A O 1
ATOM 1480 N N . ILE A 1 189 ? 4.952 -0.365 2.762 1.00 98.06 189 ILE A N 1
ATOM 1481 C CA . ILE A 1 189 ? 4.303 -1.627 2.427 1.00 98.06 189 ILE A CA 1
ATOM 1482 C C . ILE A 1 189 ? 4.233 -1.678 0.907 1.00 98.06 189 ILE A C 1
ATOM 1484 O O . ILE A 1 189 ? 3.620 -0.795 0.303 1.00 98.06 189 ILE A O 1
ATOM 1488 N N . GLY A 1 190 ? 4.885 -2.647 0.278 1.00 98.19 190 GLY A N 1
ATOM 1489 C CA . GLY A 1 190 ? 4.899 -2.730 -1.178 1.00 98.19 190 GLY A CA 1
ATOM 1490 C C . GLY A 1 190 ? 6.099 -3.450 -1.761 1.00 98.19 190 GLY A C 1
ATOM 1491 O O . GLY A 1 190 ? 6.916 -4.037 -1.050 1.00 98.19 190 GLY A O 1
ATOM 1492 N N . ILE A 1 191 ? 6.219 -3.325 -3.077 1.00 98.69 191 ILE A N 1
ATOM 1493 C CA . ILE A 1 191 ? 7.315 -3.850 -3.885 1.00 98.69 191 ILE A CA 1
ATOM 1494 C C . ILE A 1 191 ? 8.128 -2.709 -4.492 1.00 98.69 191 ILE A C 1
ATOM 1496 O O . ILE A 1 191 ? 7.575 -1.697 -4.931 1.00 98.69 191 ILE A O 1
ATOM 1500 N N . ILE A 1 192 ? 9.445 -2.894 -4.540 1.00 98.12 192 ILE A N 1
ATOM 1501 C CA . ILE A 1 192 ? 10.374 -2.070 -5.315 1.00 98.12 192 ILE A CA 1
ATOM 1502 C C . ILE A 1 192 ? 11.124 -2.944 -6.320 1.00 98.12 192 ILE A C 1
ATOM 1504 O O . ILE A 1 192 ? 11.379 -4.125 -6.066 1.00 98.12 192 ILE A O 1
ATOM 1508 N N . ALA A 1 193 ? 11.490 -2.363 -7.456 1.00 97.31 193 ALA A N 1
ATOM 1509 C CA . ALA A 1 193 ? 12.188 -3.073 -8.516 1.00 97.31 193 ALA A CA 1
ATOM 1510 C C . ALA A 1 193 ? 13.128 -2.154 -9.309 1.00 97.31 193 ALA A C 1
ATOM 15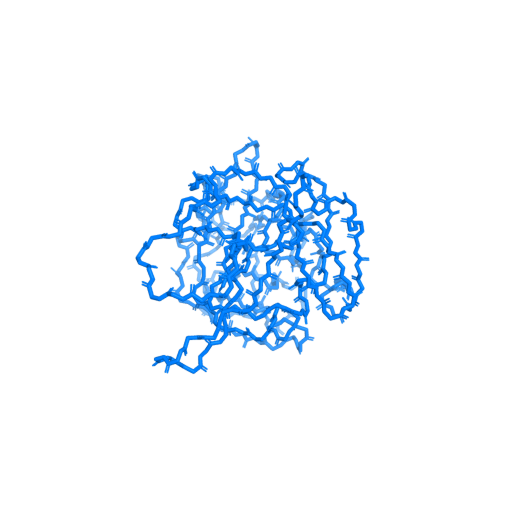12 O O . ALA A 1 193 ? 12.961 -0.932 -9.314 1.00 97.31 193 ALA A O 1
ATOM 1513 N N . ASN A 1 194 ? 14.096 -2.773 -9.980 1.00 95.44 194 ASN A N 1
ATOM 1514 C CA . ASN A 1 194 ? 15.029 -2.184 -10.946 1.00 95.44 194 ASN A CA 1
ATOM 1515 C C . ASN A 1 194 ? 15.321 -3.159 -12.094 1.00 95.44 194 ASN A C 1
ATOM 1517 O O . ASN A 1 194 ? 14.683 -4.203 -12.233 1.00 95.44 194 ASN A O 1
ATOM 1521 N N . GLN A 1 195 ? 16.246 -2.781 -12.968 1.00 93.19 195 GLN A N 1
ATOM 1522 C CA . GLN A 1 195 ? 16.727 -3.552 -14.109 1.00 93.19 195 GLN A CA 1
ATOM 1523 C C . GLN A 1 195 ? 17.913 -4.470 -13.763 1.00 93.19 195 GLN A C 1
ATOM 1525 O O . GLN A 1 195 ? 18.239 -5.379 -14.537 1.00 93.19 195 GLN A O 1
ATOM 1530 N N . GLU A 1 196 ? 18.570 -4.257 -12.622 1.00 91.06 196 GLU A N 1
ATOM 1531 C CA . GLU A 1 196 ? 19.662 -5.083 -12.102 1.00 91.06 196 GLU A CA 1
ATOM 1532 C C . GLU A 1 196 ? 19.159 -6.238 -11.228 1.00 91.06 196 GLU A C 1
ATOM 1534 O O . GLU A 1 196 ? 18.043 -6.243 -10.724 1.00 91.06 196 GLU A O 1
ATOM 1539 N N . ASN A 1 197 ? 19.991 -7.268 -11.056 1.00 88.25 197 ASN A N 1
ATOM 1540 C CA . ASN A 1 197 ? 19.626 -8.415 -10.217 1.00 88.25 197 ASN A CA 1
ATOM 1541 C C . ASN A 1 197 ? 19.666 -8.073 -8.717 1.00 88.25 197 ASN A C 1
ATOM 1543 O O . ASN A 1 197 ? 19.016 -8.745 -7.920 1.00 88.25 197 ASN A O 1
ATOM 1547 N N . ASP A 1 198 ? 20.445 -7.061 -8.340 1.00 91.75 198 ASP A N 1
ATOM 1548 C CA . ASP A 1 198 ? 20.506 -6.534 -6.983 1.00 91.75 198 ASP A CA 1
ATOM 1549 C C . ASP A 1 198 ? 19.510 -5.388 -6.776 1.00 91.75 198 ASP A C 1
ATOM 1551 O O . ASP A 1 198 ? 19.062 -4.750 -7.721 1.00 91.75 198 ASP A O 1
ATOM 1555 N N . CYS A 1 199 ? 19.195 -5.103 -5.515 1.00 93.69 199 CYS A N 1
ATOM 1556 C CA . CYS A 1 199 ? 18.300 -4.018 -5.122 1.00 93.69 199 CYS A CA 1
ATOM 1557 C C . CYS A 1 199 ? 19.075 -2.760 -4.695 1.00 93.69 199 CYS A C 1
ATOM 1559 O O . CYS A 1 199 ? 18.695 -2.116 -3.712 1.00 93.69 199 CYS A O 1
ATOM 1561 N N . ASN A 1 200 ? 20.188 -2.424 -5.359 1.00 93.38 200 ASN A N 1
ATOM 1562 C CA . ASN A 1 200 ? 2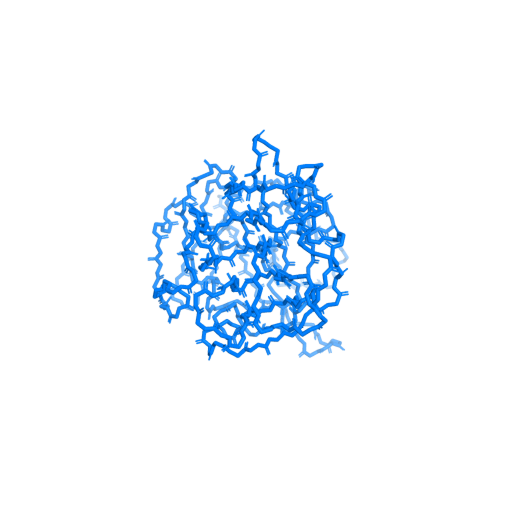0.965 -1.245 -4.977 1.00 93.38 200 ASN A CA 1
ATOM 1563 C C . ASN A 1 200 ? 20.297 0.052 -5.424 1.00 93.38 200 ASN A C 1
ATOM 1565 O O . ASN A 1 200 ? 20.152 0.962 -4.605 1.00 93.38 200 ASN A O 1
ATOM 1569 N N . PHE A 1 201 ? 19.831 0.091 -6.678 1.00 92.94 201 PHE A N 1
ATOM 1570 C CA . PHE A 1 201 ? 19.186 1.250 -7.298 1.00 92.94 201 PHE A CA 1
ATOM 1571 C C . PHE A 1 201 ? 17.755 0.972 -7.795 1.00 92.94 201 PHE A C 1
ATOM 1573 O O . PHE A 1 201 ? 17.499 1.065 -8.987 1.00 92.94 201 PHE A O 1
ATOM 1580 N N . PRO A 1 202 ? 16.795 0.624 -6.917 1.00 95.25 202 PRO A N 1
ATOM 1581 C CA . PRO A 1 202 ? 15.383 0.566 -7.287 1.00 95.25 202 PRO A CA 1
ATOM 1582 C C . PRO A 1 202 ? 14.895 1.890 -7.885 1.00 95.25 202 PRO A C 1
ATOM 1584 O O . PRO A 1 202 ? 14.943 2.915 -7.202 1.00 95.25 202 PRO A O 1
ATOM 1587 N N . ASP A 1 203 ? 14.360 1.858 -9.106 1.00 94.19 203 ASP A N 1
ATOM 1588 C CA . ASP A 1 203 ? 13.762 3.022 -9.776 1.00 94.19 203 ASP A CA 1
ATOM 1589 C C . ASP A 1 203 ? 12.266 2.851 -10.059 1.00 94.19 203 ASP A C 1
ATOM 1591 O O . ASP A 1 203 ? 11.627 3.698 -10.681 1.00 94.19 203 ASP A O 1
ATOM 1595 N N . SER A 1 204 ? 11.665 1.781 -9.547 1.00 97.12 204 SER A N 1
ATOM 1596 C CA . SER A 1 204 ? 10.227 1.567 -9.619 1.00 97.12 204 SER A CA 1
ATOM 1597 C C . SER A 1 204 ? 9.668 1.000 -8.318 1.00 97.12 204 SER A C 1
ATOM 1599 O O . SER A 1 204 ? 10.365 0.334 -7.548 1.00 97.12 204 SER A O 1
ATOM 1601 N N . ARG A 1 205 ? 8.396 1.303 -8.049 1.00 97.69 205 ARG A N 1
ATOM 1602 C CA . ARG A 1 205 ? 7.660 0.883 -6.858 1.00 97.69 205 ARG A CA 1
ATOM 1603 C C . ARG A 1 205 ? 6.154 0.808 -7.073 1.00 97.69 205 ARG A C 1
ATOM 1605 O O . ARG A 1 205 ? 5.576 1.619 -7.800 1.00 97.69 205 ARG A O 1
ATOM 1612 N N . ILE A 1 206 ? 5.517 -0.106 -6.348 1.00 98.50 206 ILE A N 1
ATOM 1613 C CA . ILE A 1 206 ? 4.076 -0.113 -6.077 1.00 98.50 206 ILE A CA 1
ATOM 1614 C C . ILE A 1 206 ? 3.906 -0.256 -4.571 1.00 98.50 206 ILE A C 1
ATOM 1616 O O . ILE A 1 206 ? 4.482 -1.165 -3.977 1.00 98.50 206 ILE A O 1
ATOM 1620 N N . GLY A 1 207 ? 3.133 0.625 -3.940 1.00 97.31 207 GLY A N 1
ATOM 1621 C CA . GLY A 1 207 ? 2.856 0.476 -2.515 1.00 97.31 207 GLY A CA 1
ATOM 1622 C C . GLY A 1 207 ? 2.359 1.727 -1.809 1.00 97.31 207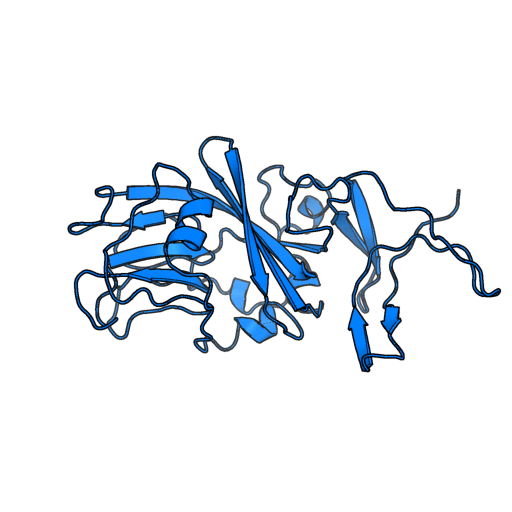 GLY A C 1
ATOM 1623 O O . GLY A 1 207 ? 1.948 2.708 -2.428 1.00 97.31 207 GLY A O 1
ATOM 1624 N N . PHE A 1 208 ? 2.423 1.654 -0.486 1.00 97.06 208 PHE A N 1
ATOM 1625 C CA . PHE A 1 208 ? 2.023 2.658 0.494 1.00 97.06 208 PHE A CA 1
ATOM 1626 C C . PHE A 1 208 ? 3.277 3.205 1.173 1.00 97.06 208 PHE A C 1
ATOM 1628 O O . PHE A 1 208 ? 4.275 2.491 1.318 1.00 97.06 208 PHE A O 1
ATOM 1635 N N . GLY A 1 209 ? 3.259 4.461 1.615 1.00 95.69 209 GLY A N 1
ATOM 1636 C CA . GLY A 1 209 ? 4.455 5.032 2.233 1.00 95.69 209 GLY A CA 1
ATOM 1637 C C . GLY A 1 209 ? 5.581 5.238 1.239 1.00 95.69 209 GLY A C 1
ATOM 1638 O O . GLY A 1 209 ? 6.724 4.936 1.534 1.00 95.69 209 GLY A O 1
ATOM 1639 N N . GLY A 1 210 ? 5.258 5.689 0.040 1.00 95.12 210 GLY A N 1
ATOM 1640 C CA . GLY A 1 210 ? 6.177 5.906 -1.057 1.00 95.12 210 GLY A CA 1
ATOM 1641 C C . GLY A 1 210 ? 7.236 6.973 -0.815 1.00 95.12 210 GLY A C 1
ATOM 1642 O O . GLY A 1 210 ? 6.992 7.949 -0.110 1.00 95.12 210 GLY A O 1
ATOM 1643 N N . GLY A 1 211 ? 8.403 6.834 -1.440 1.00 92.56 211 GLY A N 1
ATOM 1644 C CA . GLY A 1 211 ? 9.395 7.903 -1.550 1.00 92.56 211 GLY A CA 1
ATOM 1645 C C . GLY A 1 211 ? 10.531 7.563 -2.517 1.00 92.56 211 GLY A C 1
ATOM 1646 O O . GLY A 1 211 ? 10.652 6.421 -2.954 1.00 92.56 211 GLY A O 1
ATOM 1647 N N . GLY A 1 212 ? 11.372 8.558 -2.818 1.00 89.44 212 GLY A N 1
ATOM 1648 C CA . GLY A 1 212 ? 12.532 8.401 -3.708 1.00 89.44 212 GLY A CA 1
ATOM 1649 C C . GLY A 1 212 ? 12.190 8.367 -5.204 1.00 89.44 212 GLY A C 1
ATOM 1650 O O . GLY A 1 212 ? 11.030 8.543 -5.580 1.00 89.44 212 GLY A O 1
ATOM 1651 N N . SER A 1 213 ? 13.225 8.208 -6.039 1.00 82.75 213 SER A N 1
ATOM 1652 C CA . SER A 1 213 ? 13.186 8.104 -7.515 1.00 82.75 213 SER A CA 1
ATOM 1653 C C . SER A 1 213 ? 12.397 9.195 -8.258 1.00 82.75 213 SER A C 1
ATOM 1655 O O . SER A 1 213 ? 12.007 9.010 -9.403 1.00 82.75 213 SER A O 1
ATOM 1657 N N . GLY A 1 214 ? 12.166 10.351 -7.627 1.00 84.06 214 GLY A N 1
ATOM 1658 C CA . GLY A 1 214 ? 11.510 11.501 -8.261 1.00 84.06 214 GLY A CA 1
ATOM 1659 C C . GLY A 1 214 ? 9.995 11.369 -8.461 1.00 84.06 214 GLY A C 1
ATOM 1660 O O . GLY A 1 214 ? 9.407 12.232 -9.102 1.00 84.06 214 GLY A O 1
ATOM 1661 N N . PHE A 1 215 ? 9.347 10.336 -7.913 1.00 88.06 215 PHE A N 1
ATOM 1662 C CA . PHE A 1 215 ? 7.894 10.177 -8.035 1.00 88.06 215 PHE A CA 1
ATOM 1663 C C . PHE A 1 215 ? 7.128 11.008 -7.003 1.00 88.06 215 PHE A C 1
ATOM 1665 O O . PHE A 1 215 ? 7.420 10.965 -5.804 1.00 88.06 215 PHE A O 1
ATOM 1672 N N . GLU A 1 216 ? 6.084 11.695 -7.465 1.00 86.94 216 GLU A N 1
ATOM 1673 C CA . GLU A 1 216 ? 5.263 12.620 -6.672 1.00 86.94 216 GLU A CA 1
ATOM 1674 C C . GLU A 1 216 ? 4.013 11.961 -6.043 1.00 86.94 216 GLU A C 1
ATOM 1676 O O . GLU A 1 216 ? 2.980 12.600 -5.835 1.00 86.94 216 GLU A O 1
ATOM 1681 N N . ASN A 1 217 ? 4.101 10.677 -5.681 1.00 91.69 217 ASN A N 1
ATOM 1682 C CA . ASN A 1 217 ? 3.022 9.950 -5.010 1.00 91.69 217 ASN A CA 1
ATOM 1683 C C . ASN A 1 217 ? 3.489 9.142 -3.782 1.00 91.69 217 ASN A C 1
ATOM 1685 O O . ASN A 1 217 ? 4.423 8.337 -3.841 1.00 91.69 217 ASN A O 1
ATOM 1689 N N . ALA A 1 218 ? 2.779 9.294 -2.663 1.00 93.38 218 ALA A N 1
ATOM 1690 C CA . ALA A 1 218 ? 2.978 8.494 -1.453 1.00 93.38 218 ALA A CA 1
ATOM 1691 C C . ALA A 1 218 ? 2.279 7.122 -1.508 1.00 93.38 218 ALA A C 1
ATOM 1693 O O . ALA A 1 218 ? 2.690 6.187 -0.827 1.00 93.38 218 ALA A O 1
ATOM 1694 N N . CYS A 1 219 ? 1.241 6.985 -2.329 1.00 95.94 219 CYS A N 1
ATOM 1695 C CA . CYS A 1 219 ? 0.531 5.732 -2.564 1.00 95.94 219 CYS A CA 1
ATOM 1696 C C . CYS A 1 219 ? 0.306 5.550 -4.071 1.00 95.94 219 CYS A C 1
ATOM 1698 O O . CYS A 1 219 ? 0.069 6.529 -4.790 1.00 95.94 219 CYS A O 1
ATOM 1700 N N . GLY A 1 220 ? 0.413 4.316 -4.559 1.00 96.69 220 GLY A N 1
ATOM 1701 C CA . GLY A 1 220 ? 0.226 3.971 -5.969 1.00 96.69 220 GLY A CA 1
ATOM 1702 C C . GLY A 1 220 ? 1.497 3.431 -6.618 1.00 96.69 220 GLY A C 1
ATOM 1703 O O . GLY A 1 220 ? 2.247 2.689 -5.985 1.00 96.69 220 GLY A O 1
ATOM 1704 N N . ASN A 1 221 ? 1.741 3.803 -7.876 1.00 98.25 221 ASN A N 1
ATOM 1705 C CA . ASN A 1 221 ? 2.801 3.238 -8.709 1.00 98.25 221 ASN A CA 1
ATOM 1706 C C . ASN A 1 221 ? 3.698 4.317 -9.319 1.00 98.25 221 ASN A C 1
ATOM 1708 O O . ASN A 1 221 ? 3.211 5.214 -9.997 1.00 98.25 221 ASN A O 1
ATOM 1712 N N . GLY A 1 222 ? 5.001 4.209 -9.082 1.00 97.31 222 GLY A N 1
ATOM 1713 C CA . GLY A 1 222 ? 6.022 4.964 -9.799 1.00 97.31 222 GLY A CA 1
ATOM 1714 C C . GLY A 1 222 ? 6.932 4.000 -10.543 1.00 97.31 222 GLY A C 1
ATOM 1715 O O . GLY A 1 222 ? 7.380 3.020 -9.953 1.00 97.31 222 GLY A O 1
ATOM 1716 N N . ALA A 1 223 ? 7.191 4.239 -11.820 1.00 96.69 223 ALA A N 1
ATOM 1717 C CA . ALA A 1 223 ? 8.125 3.445 -12.598 1.00 96.69 223 ALA A CA 1
ATOM 1718 C C . ALA A 1 223 ? 8.762 4.291 -13.696 1.00 96.69 223 ALA A C 1
ATOM 1720 O O . ALA A 1 223 ? 8.087 5.098 -14.334 1.00 96.69 223 ALA A O 1
ATOM 1721 N N . SER A 1 224 ? 10.055 4.095 -13.906 1.00 92.75 224 SER A N 1
ATOM 1722 C CA . SER A 1 224 ? 10.830 4.718 -14.974 1.00 92.75 224 SER A CA 1
ATOM 1723 C C . SER A 1 224 ? 11.916 3.753 -15.459 1.00 92.75 224 SER A C 1
ATOM 1725 O O . SER A 1 224 ? 11.999 2.617 -14.984 1.00 92.75 224 SER A O 1
ATOM 1727 N N . TRP A 1 225 ? 12.735 4.188 -16.419 1.00 89.12 225 TRP A N 1
ATOM 1728 C CA . TRP A 1 225 ? 13.949 3.483 -16.854 1.00 89.12 225 TRP A CA 1
ATOM 1729 C C . TRP A 1 225 ? 13.695 2.039 -17.314 1.00 89.12 225 TRP A C 1
ATOM 1731 O O . TRP A 1 225 ? 14.204 1.072 -16.745 1.00 89.12 225 TRP A O 1
ATOM 1741 N N . SER A 1 226 ? 12.945 1.900 -18.412 1.00 90.56 226 SER A N 1
ATOM 1742 C CA . SER A 1 226 ? 12.632 0.607 -19.054 1.00 90.56 226 SER A CA 1
ATOM 1743 C C . SER A 1 226 ? 11.769 -0.322 -18.194 1.00 90.56 226 SER A C 1
ATOM 1745 O O . SER A 1 226 ? 11.995 -1.533 -18.127 1.00 90.56 226 SER A O 1
ATOM 1747 N N . ALA A 1 227 ? 10.766 0.248 -17.530 1.00 95.69 227 ALA A N 1
ATOM 1748 C CA . ALA A 1 227 ? 9.735 -0.522 -16.855 1.00 95.69 227 ALA A CA 1
ATOM 1749 C C . ALA A 1 227 ? 8.837 -1.281 -17.852 1.00 95.69 227 ALA A C 1
ATOM 1751 O O . ALA A 1 227 ? 8.686 -0.895 -19.013 1.00 95.69 227 ALA A O 1
ATOM 1752 N N . ASP A 1 228 ? 8.237 -2.376 -17.391 1.00 96.75 228 ASP A N 1
ATOM 1753 C CA . ASP A 1 228 ? 7.543 -3.358 -18.231 1.00 96.75 228 ASP A CA 1
ATOM 1754 C C . ASP A 1 228 ? 6.266 -2.850 -18.915 1.00 96.75 228 ASP A C 1
ATOM 1756 O O . ASP A 1 228 ? 5.802 -3.463 -19.874 1.00 96.75 228 ASP A O 1
ATOM 1760 N N . ASN A 1 229 ? 5.717 -1.725 -18.459 1.00 97.56 229 ASN A N 1
ATOM 1761 C CA . ASN A 1 229 ? 4.563 -1.057 -19.056 1.00 97.56 229 ASN A CA 1
ATOM 1762 C C . ASN A 1 229 ? 4.817 0.453 -19.222 1.00 97.56 229 ASN A C 1
ATOM 1764 O O . ASN A 1 229 ? 3.926 1.287 -19.035 1.00 97.56 229 ASN A O 1
ATOM 1768 N N . GLY A 1 230 ? 6.070 0.802 -19.534 1.00 96.44 230 GLY A N 1
ATOM 1769 C CA . GLY A 1 230 ? 6.525 2.177 -19.724 1.00 96.44 230 GLY A CA 1
ATOM 1770 C C . GLY A 1 230 ? 6.582 2.994 -18.434 1.00 96.44 230 GLY A C 1
ATOM 1771 O O . GLY A 1 230 ? 6.313 2.499 -17.337 1.00 96.44 230 GLY A O 1
ATOM 1772 N N . ASP A 1 231 ? 6.943 4.264 -18.570 1.00 95.62 231 ASP A N 1
ATOM 1773 C CA . ASP A 1 231 ? 7.071 5.166 -17.431 1.00 95.62 231 ASP A CA 1
ATOM 1774 C C . ASP A 1 231 ? 5.686 5.526 -16.872 1.00 95.62 231 ASP A C 1
ATOM 1776 O O . ASP A 1 231 ? 4.764 5.887 -17.612 1.00 95.62 231 ASP A O 1
ATOM 1780 N N . LYS A 1 232 ? 5.526 5.428 -15.550 1.00 96.00 232 LYS A N 1
ATOM 1781 C CA . LYS A 1 232 ? 4.263 5.675 -14.844 1.00 96.00 232 LYS A CA 1
ATOM 1782 C C . LYS A 1 232 ? 4.502 6.482 -13.570 1.00 96.00 232 LYS A C 1
ATOM 1784 O O . LYS A 1 232 ? 5.462 6.258 -12.841 1.00 96.00 232 LYS A O 1
ATOM 1789 N N . ASN A 1 233 ? 3.572 7.384 -13.273 1.00 95.94 233 ASN A N 1
ATOM 1790 C CA . ASN A 1 233 ? 3.440 8.050 -11.977 1.00 95.94 233 ASN A CA 1
ATOM 1791 C C . ASN A 1 233 ? 1.945 8.117 -11.631 1.00 95.94 233 ASN A C 1
ATOM 1793 O O . ASN A 1 233 ? 1.262 9.108 -11.885 1.00 95.94 233 ASN A O 1
ATOM 1797 N N . ILE A 1 234 ? 1.414 6.993 -11.155 1.00 96.94 234 ILE A N 1
ATOM 1798 C CA . ILE A 1 234 ? -0.004 6.791 -10.864 1.00 96.94 234 ILE A CA 1
ATOM 1799 C C . ILE A 1 234 ? -0.222 7.004 -9.370 1.00 96.94 234 ILE A C 1
ATOM 1801 O O . ILE A 1 234 ? 0.228 6.213 -8.535 1.00 96.94 234 ILE A O 1
ATOM 1805 N N . LYS A 1 235 ? -0.957 8.063 -9.034 1.00 95.31 235 LYS A N 1
ATOM 1806 C CA . LYS A 1 235 ? -1.400 8.325 -7.667 1.00 95.31 235 LYS A CA 1
ATOM 1807 C C . LYS A 1 235 ? -2.623 7.470 -7.341 1.00 95.31 235 LYS A C 1
ATOM 1809 O O . LYS A 1 235 ? -3.581 7.432 -8.109 1.00 95.31 235 LYS A O 1
ATOM 1814 N N . ALA A 1 236 ? -2.591 6.836 -6.177 1.00 94.00 236 ALA A N 1
ATOM 1815 C CA . ALA A 1 236 ? -3.729 6.132 -5.608 1.00 94.00 236 ALA A CA 1
ATOM 1816 C C . ALA A 1 236 ? -4.122 6.753 -4.268 1.00 94.00 236 ALA A C 1
ATOM 1818 O O . ALA A 1 236 ? -3.301 7.376 -3.587 1.00 94.00 236 ALA A O 1
ATOM 1819 N N . PHE A 1 237 ? -5.375 6.543 -3.881 1.00 91.62 237 PHE A N 1
ATOM 1820 C CA . PHE A 1 237 ? -5.783 6.677 -2.491 1.00 91.62 237 PHE A CA 1
ATOM 1821 C C . PHE A 1 237 ? -5.698 5.307 -1.814 1.00 91.62 237 PHE A C 1
ATOM 1823 O O . PHE A 1 237 ? -6.217 4.328 -2.356 1.00 91.62 237 PHE A O 1
ATOM 1830 N N . GLY A 1 238 ? -4.983 5.234 -0.692 1.00 91.75 238 GLY A N 1
ATOM 1831 C CA . GLY A 1 238 ? -4.568 3.977 -0.078 1.00 91.75 238 GLY A CA 1
ATOM 1832 C C . GLY A 1 238 ? -5.332 3.651 1.196 1.00 91.75 238 GLY A C 1
ATOM 1833 O O . GLY A 1 238 ? -5.373 4.472 2.104 1.00 91.75 238 GLY A O 1
ATOM 1834 N N . TYR A 1 239 ? -5.851 2.432 1.289 1.00 88.94 239 TYR A N 1
ATOM 1835 C CA . TYR A 1 239 ? -6.548 1.878 2.447 1.00 88.94 239 TYR A CA 1
ATOM 1836 C C . TYR A 1 239 ? -5.749 0.702 3.027 1.00 88.94 239 TYR A C 1
ATOM 1838 O O . TYR A 1 239 ? -5.250 -0.127 2.269 1.00 88.94 239 TYR A O 1
ATOM 1846 N N . ILE A 1 240 ? -5.638 0.605 4.352 1.00 89.25 240 ILE A N 1
ATOM 1847 C CA . ILE A 1 240 ? -5.000 -0.520 5.046 1.00 89.25 240 ILE A CA 1
ATOM 1848 C C . ILE A 1 240 ? -5.983 -1.062 6.082 1.00 89.25 240 ILE A C 1
ATOM 1850 O O . ILE A 1 240 ? -6.561 -0.320 6.870 1.00 89.25 240 ILE A O 1
ATOM 1854 N N . PHE A 1 241 ? -6.174 -2.370 6.078 1.00 82.94 241 PHE A N 1
ATOM 1855 C CA . PHE A 1 241 ? -7.147 -3.073 6.898 1.00 82.94 241 PHE A CA 1
ATOM 1856 C C . PHE A 1 241 ? -6.450 -4.166 7.662 1.00 82.94 241 PHE A C 1
ATOM 1858 O O . PHE A 1 241 ? -5.572 -4.814 7.102 1.00 82.94 241 PHE A O 1
ATOM 1865 N N . VAL A 1 242 ? -6.867 -4.403 8.895 1.00 83.25 242 VAL A N 1
ATOM 1866 C CA . VAL A 1 242 ? -6.276 -5.431 9.752 1.00 83.25 242 VAL A CA 1
ATOM 1867 C C . VAL A 1 242 ? -7.351 -6.373 10.292 1.00 83.25 242 VAL A C 1
ATOM 1869 O O . VAL A 1 242 ? -8.475 -5.936 10.568 1.00 83.25 242 VAL A O 1
ATOM 1872 N N . GLN A 1 243 ? -6.999 -7.662 10.392 1.00 74.12 243 GLN A N 1
ATOM 1873 C CA . GLN A 1 243 ? -7.874 -8.777 10.793 1.00 74.12 243 GLN A CA 1
ATOM 1874 C C . GLN A 1 243 ? -7.193 -9.814 11.677 1.00 74.12 243 GLN A C 1
ATOM 1876 O O . GLN A 1 243 ? -6.130 -10.343 11.268 1.00 74.12 243 GLN A O 1
#

Radius of gyration: 18.81 Å; chains: 1; bounding box: 54×37×49 Å

pLDDT: mean 79.43, std 22.25, range [22.61, 98.69]